Protein AF-A0A379XLE7-F1 (afdb_monomer_lite)

Radius of gyration: 17.38 Å; chains: 1; bounding box: 44×40×38 Å

Organism: NCBI:txid59207

InterPro domains:
  IPR002830 UbiD decarboxylyase family [PTHR30108] (1-178)
  IPR048304 3-octaprenyl-4-hydroxybenzoate carboxy-lyase-like, Rift-related domain [PF01977] (49-178)

Structure (mmCIF, N/CA/C/O backbone):
data_AF-A0A379XLE7-F1
#
_entry.id   AF-A0A379XLE7-F1
#
loop_
_atom_site.group_PDB
_atom_site.id
_atom_site.type_symbol
_atom_site.label_atom_id
_atom_site.label_alt_id
_atom_site.label_comp_id
_atom_site.label_asym_id
_atom_site.label_entity_id
_atom_site.label_seq_id
_atom_site.pdbx_PDB_ins_code
_atom_site.Cartn_x
_atom_site.Cartn_y
_atom_site.Cartn_z
_atom_site.occupancy
_atom_site.B_iso_or_equiv
_atom_site.auth_seq_id
_atom_site.auth_comp_id
_atom_site.auth_asym_id
_atom_site.auth_atom_id
_atom_site.pdbx_PDB_model_num
ATOM 1 N N . MET A 1 1 ? 1.002 -15.594 -2.290 1.00 49.28 1 MET A N 1
ATOM 2 C CA . MET A 1 1 ? 2.096 -15.958 -3.220 1.00 49.28 1 MET A CA 1
ATOM 3 C C . MET A 1 1 ? 3.203 -14.924 -3.062 1.00 49.28 1 MET A C 1
ATOM 5 O O . MET A 1 1 ? 2.877 -13.747 -3.019 1.00 49.28 1 MET A O 1
ATOM 9 N N . ASN A 1 2 ? 4.470 -15.319 -2.891 1.00 69.38 2 ASN A N 1
ATOM 10 C CA . ASN A 1 2 ? 5.572 -14.358 -2.747 1.00 69.38 2 ASN A CA 1
ATOM 11 C C . ASN A 1 2 ? 5.998 -13.838 -4.132 1.00 69.38 2 ASN A C 1
ATOM 13 O O . ASN A 1 2 ? 6.889 -14.396 -4.772 1.00 69.38 2 ASN A O 1
ATOM 17 N N . THR A 1 3 ? 5.315 -12.800 -4.609 1.00 67.56 3 THR A N 1
ATOM 18 C CA . THR A 1 3 ? 5.448 -12.254 -5.971 1.00 67.56 3 THR A CA 1
ATOM 19 C C . THR A 1 3 ? 6.771 -11.533 -6.236 1.00 67.56 3 THR A C 1
ATOM 21 O O . THR A 1 3 ? 7.061 -11.220 -7.381 1.00 67.56 3 THR A O 1
ATOM 24 N N . ILE A 1 4 ? 7.603 -11.334 -5.210 1.00 76.94 4 ILE A N 1
ATOM 25 C CA . ILE A 1 4 ? 8.964 -10.776 -5.311 1.00 76.94 4 ILE A CA 1
ATOM 26 C C . ILE A 1 4 ? 10.005 -11.661 -4.601 1.00 76.94 4 ILE A C 1
ATOM 28 O O . ILE A 1 4 ? 11.115 -11.235 -4.307 1.00 76.94 4 ILE A O 1
ATOM 32 N N . GLY A 1 5 ? 9.647 -12.912 -4.295 1.00 84.00 5 GLY A N 1
ATOM 33 C CA . GLY A 1 5 ? 10.471 -13.824 -3.493 1.00 84.00 5 GLY A CA 1
ATOM 34 C C . GLY A 1 5 ? 11.613 -14.516 -4.228 1.00 84.00 5 GLY A C 1
ATOM 35 O O . GLY A 1 5 ? 12.343 -15.287 -3.612 1.00 84.00 5 GLY A O 1
ATOM 36 N N . SER A 1 6 ? 11.732 -14.306 -5.536 1.00 93.00 6 SER A N 1
ATOM 37 C CA . SER A 1 6 ? 12.753 -14.917 -6.381 1.00 93.00 6 SER A CA 1
ATOM 38 C C . SER A 1 6 ? 13.096 -14.000 -7.550 1.00 93.00 6 SER A C 1
ATOM 40 O O . SER A 1 6 ? 12.284 -13.168 -7.962 1.00 93.00 6 SER A O 1
ATOM 42 N N . TRP A 1 7 ? 14.278 -14.197 -8.132 1.00 94.44 7 TRP A N 1
ATOM 43 C CA . TRP A 1 7 ? 14.696 -13.464 -9.327 1.00 94.44 7 TRP A CA 1
ATOM 44 C C . TRP A 1 7 ? 13.807 -13.748 -10.542 1.00 94.44 7 TRP A C 1
ATOM 46 O O . TRP A 1 7 ? 13.639 -12.868 -11.381 1.00 94.44 7 TRP A O 1
ATOM 56 N N . GLN A 1 8 ? 13.202 -14.937 -10.632 1.00 95.06 8 GLN A N 1
ATOM 57 C CA . GLN A 1 8 ? 12.232 -15.234 -11.689 1.00 95.06 8 GLN A CA 1
ATOM 58 C C . GLN A 1 8 ? 10.941 -14.427 -11.513 1.00 95.06 8 GLN A C 1
ATOM 60 O O . GLN A 1 8 ? 10.432 -13.864 -12.477 1.00 95.06 8 GLN A O 1
ATOM 65 N N . ASN A 1 9 ? 10.422 -14.331 -10.284 1.00 93.06 9 ASN A N 1
ATOM 66 C CA . ASN A 1 9 ? 9.205 -13.567 -10.012 1.00 93.06 9 ASN A CA 1
ATOM 67 C C . ASN A 1 9 ? 9.439 -12.061 -10.181 1.00 93.06 9 ASN A C 1
ATOM 69 O O . ASN A 1 9 ? 8.583 -11.370 -10.727 1.00 93.06 9 ASN A O 1
ATOM 73 N N . HIS A 1 10 ? 10.617 -11.568 -9.787 1.00 93.19 10 HIS A N 1
ATOM 74 C CA . HIS A 1 10 ? 11.025 -10.194 -10.061 1.00 93.19 10 HIS A CA 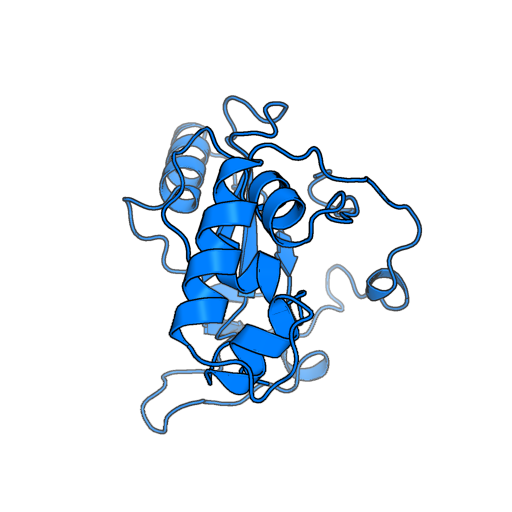1
ATOM 75 C C . HIS A 1 10 ? 11.061 -9.909 -11.575 1.00 93.19 10 HIS A C 1
ATOM 77 O O . HIS A 1 10 ? 10.444 -8.944 -12.022 1.00 93.19 10 HIS A O 1
ATOM 83 N N . ALA A 1 11 ? 11.671 -10.782 -12.388 1.00 94.81 11 ALA A N 1
ATOM 84 C CA . ALA A 1 11 ? 11.639 -10.647 -13.848 1.00 94.81 11 ALA A CA 1
ATOM 85 C C . ALA A 1 11 ? 10.203 -10.583 -14.399 1.00 94.81 11 ALA A C 1
ATOM 87 O O . ALA A 1 11 ? 9.872 -9.652 -15.131 1.00 94.81 11 ALA A O 1
ATOM 88 N N . ILE A 1 12 ? 9.334 -11.515 -13.988 1.00 93.25 12 ILE A N 1
ATOM 89 C CA . ILE A 1 12 ? 7.925 -11.548 -14.411 1.00 93.25 12 ILE A CA 1
ATOM 90 C C . ILE A 1 12 ? 7.194 -10.263 -14.002 1.00 93.25 12 ILE A C 1
ATOM 92 O O . ILE A 1 12 ? 6.410 -9.744 -14.791 1.00 93.25 12 ILE A O 1
ATOM 96 N N . SER A 1 13 ? 7.461 -9.719 -12.808 1.00 91.19 13 SER A N 1
ATOM 97 C CA . SER A 1 13 ? 6.838 -8.467 -12.351 1.00 91.19 13 SER A CA 1
ATOM 98 C C . SER A 1 13 ? 7.160 -7.275 -13.255 1.00 91.19 13 SER A C 1
ATOM 100 O O . SER A 1 13 ? 6.310 -6.414 -13.458 1.00 91.19 13 SER A O 1
ATOM 102 N N . LEU A 1 14 ? 8.348 -7.269 -13.865 1.00 92.81 14 LEU A N 1
ATOM 103 C CA . LEU A 1 14 ? 8.769 -6.275 -14.853 1.00 92.81 14 LEU A CA 1
ATOM 104 C C . LEU A 1 14 ? 8.308 -6.620 -16.283 1.00 92.81 14 LEU A C 1
ATOM 106 O O . LEU A 1 14 ? 8.643 -5.901 -17.224 1.00 92.81 14 LEU A O 1
ATOM 110 N N . GLY A 1 15 ? 7.557 -7.706 -16.485 1.00 92.50 15 GLY A N 1
ATOM 111 C CA . GLY A 1 15 ? 7.166 -8.189 -17.813 1.00 92.50 15 GLY A CA 1
ATOM 112 C C . GLY A 1 15 ? 8.322 -8.805 -18.610 1.00 92.50 15 GLY A C 1
ATOM 113 O O . GLY A 1 15 ? 8.243 -8.905 -19.833 1.00 92.50 15 GLY A O 1
ATOM 114 N N . LEU A 1 16 ? 9.406 -9.201 -17.939 1.00 94.94 16 LEU A N 1
ATOM 115 C CA . LEU A 1 16 ? 10.575 -9.837 -18.545 1.00 94.94 16 LEU A CA 1
ATOM 116 C C . LEU A 1 16 ? 10.447 -11.373 -18.509 1.00 94.94 16 LEU A C 1
ATOM 118 O O . LEU A 1 16 ? 9.768 -11.918 -17.632 1.00 94.94 16 LEU A O 1
ATOM 122 N N . PRO A 1 17 ? 11.138 -12.105 -19.405 1.00 96.94 17 PRO A N 1
ATOM 123 C CA . PRO A 1 17 ? 11.241 -13.562 -19.320 1.00 96.94 17 PRO A CA 1
ATOM 124 C C . PRO A 1 17 ? 11.778 -14.027 -17.952 1.00 96.94 17 PRO A C 1
ATOM 126 O O . PRO A 1 17 ? 12.714 -13.408 -17.433 1.00 96.94 17 PRO A O 1
ATOM 129 N N . PRO A 1 18 ? 11.254 -15.118 -17.361 1.00 96.12 18 PRO A N 1
ATOM 130 C CA . PRO A 1 18 ? 11.629 -15.561 -16.013 1.00 96.12 18 PRO A CA 1
ATOM 131 C C . PRO A 1 18 ? 13.103 -15.972 -15.870 1.00 96.12 18 PRO A C 1
ATOM 133 O O . PRO A 1 18 ? 13.630 -15.985 -14.763 1.00 96.12 18 PRO A O 1
ATOM 136 N N . ASP A 1 19 ? 13.777 -16.304 -16.967 1.00 97.19 19 ASP A N 1
ATOM 137 C CA . ASP A 1 19 ? 15.198 -16.659 -17.035 1.00 97.19 19 ASP A CA 1
ATOM 138 C C . ASP A 1 19 ? 16.117 -15.455 -17.321 1.00 97.19 19 ASP A C 1
ATOM 140 O O . ASP A 1 19 ? 17.330 -15.613 -17.485 1.00 97.19 19 ASP A O 1
ATOM 144 N N . THR A 1 20 ? 15.568 -14.235 -17.351 1.00 97.88 20 THR A N 1
ATOM 145 C CA . THR A 1 20 ? 16.349 -13.008 -17.545 1.00 97.88 20 THR A CA 1
ATOM 146 C C . THR A 1 20 ? 17.438 -12.892 -16.481 1.00 97.88 20 THR A C 1
ATOM 148 O O . THR A 1 20 ? 17.173 -12.963 -15.282 1.00 97.88 20 THR A O 1
ATOM 151 N N . LEU A 1 21 ? 18.681 -12.653 -16.908 1.00 98.00 21 LEU A N 1
ATOM 152 C CA . LEU A 1 21 ? 19.815 -12.465 -16.001 1.00 98.00 21 LEU A CA 1
ATOM 153 C C . LEU A 1 21 ? 19.566 -11.309 -15.027 1.00 98.00 21 LEU A C 1
ATOM 155 O O . LEU A 1 21 ? 19.190 -10.221 -15.456 1.00 98.00 21 LEU A O 1
ATOM 159 N N . VAL A 1 22 ? 19.889 -11.508 -13.745 1.00 97.50 22 VAL A N 1
ATOM 160 C CA . VAL A 1 22 ? 19.688 -10.512 -12.672 1.00 97.50 22 VAL A CA 1
ATOM 161 C C . VAL A 1 22 ? 20.238 -9.134 -13.044 1.00 97.50 22 VAL A C 1
ATOM 163 O O . VAL A 1 22 ? 19.548 -8.138 -12.869 1.00 97.50 22 VAL A O 1
ATOM 166 N N . LYS A 1 23 ? 21.436 -9.068 -13.643 1.00 98.12 23 LYS A N 1
ATOM 167 C CA . LYS A 1 23 ? 22.020 -7.799 -14.103 1.00 98.12 23 LYS A CA 1
ATOM 168 C C . LYS A 1 23 ? 21.093 -7.046 -15.066 1.00 98.12 23 LYS A C 1
ATOM 170 O O . LYS A 1 23 ? 20.858 -5.865 -14.867 1.00 98.12 23 LYS A O 1
ATOM 175 N N . LYS A 1 24 ? 20.515 -7.740 -16.052 1.00 98.25 24 LYS A N 1
ATOM 176 C CA . LYS A 1 24 ? 19.577 -7.133 -17.008 1.00 98.25 24 LYS A CA 1
ATOM 177 C C . LYS A 1 24 ? 18.282 -6.681 -16.336 1.00 98.25 24 LYS A C 1
ATOM 179 O O . LYS A 1 24 ? 17.719 -5.678 -16.746 1.00 98.25 24 LYS A O 1
ATOM 184 N N . GLN A 1 25 ? 17.817 -7.407 -15.316 1.00 97.12 25 GLN A N 1
ATOM 185 C CA . GLN A 1 25 ? 16.644 -6.992 -14.540 1.00 97.12 25 GLN A CA 1
ATOM 186 C C . GLN A 1 25 ? 16.914 -5.684 -13.783 1.00 97.12 25 GLN A C 1
ATOM 188 O O . GLN A 1 25 ? 16.054 -4.814 -13.756 1.00 97.12 25 GLN A O 1
ATOM 193 N N . ILE A 1 26 ? 18.108 -5.538 -13.196 1.00 96.69 26 ILE A N 1
ATOM 194 C CA . ILE A 1 26 ? 18.528 -4.309 -12.506 1.00 96.69 26 ILE A CA 1
ATOM 195 C C . ILE A 1 26 ? 18.703 -3.157 -13.501 1.00 96.69 26 ILE A C 1
ATOM 197 O O . ILE A 1 26 ? 18.196 -2.070 -13.246 1.00 96.69 26 ILE A O 1
ATOM 201 N N . ASP A 1 27 ? 19.373 -3.391 -14.633 1.00 98.06 27 ASP A N 1
ATOM 202 C CA . ASP A 1 27 ? 19.554 -2.374 -15.678 1.00 98.06 27 ASP A CA 1
ATOM 203 C C . ASP A 1 27 ? 18.189 -1.850 -16.170 1.00 98.06 27 ASP A C 1
ATOM 205 O O . ASP A 1 27 ? 17.992 -0.644 -16.313 1.00 98.06 27 ASP A O 1
ATOM 209 N N . GLU A 1 28 ? 17.220 -2.750 -16.363 1.00 97.62 28 GLU A N 1
ATOM 210 C CA . GLU A 1 28 ? 15.857 -2.386 -16.753 1.00 97.62 28 GLU A CA 1
ATOM 211 C C . GLU A 1 28 ? 15.108 -1.640 -15.644 1.00 97.62 28 GLU A C 1
ATOM 213 O O . GLU A 1 28 ? 14.435 -0.647 -15.916 1.00 97.62 28 GLU A O 1
ATOM 218 N N . PHE A 1 29 ? 15.245 -2.075 -14.390 1.00 96.50 29 PHE A N 1
ATOM 219 C CA . PHE A 1 29 ? 14.660 -1.382 -13.246 1.00 96.50 29 PHE A CA 1
ATOM 220 C C . PHE A 1 29 ? 15.162 0.066 -13.157 1.00 96.50 29 PHE A C 1
ATOM 222 O O . PHE A 1 29 ? 14.351 0.980 -13.040 1.00 96.50 29 PHE A O 1
ATOM 229 N N . ILE A 1 30 ? 16.478 0.285 -13.280 1.00 97.38 30 ILE A N 1
ATOM 230 C CA . ILE A 1 30 ? 17.092 1.622 -13.274 1.00 97.38 30 ILE A CA 1
ATOM 231 C C . ILE A 1 30 ? 16.563 2.457 -14.444 1.00 97.38 30 ILE A C 1
ATOM 233 O O . ILE A 1 30 ? 16.119 3.582 -14.242 1.00 97.38 30 ILE A O 1
ATOM 237 N N . ARG A 1 31 ? 16.534 1.893 -15.659 1.00 97.88 31 ARG A N 1
ATOM 238 C CA . ARG A 1 31 ? 16.017 2.601 -16.838 1.00 97.88 31 ARG A CA 1
ATOM 239 C C . ARG A 1 31 ? 14.570 3.061 -16.646 1.00 97.88 31 ARG A C 1
ATOM 241 O O . ARG A 1 31 ? 14.220 4.160 -17.062 1.00 97.88 31 ARG A O 1
ATOM 248 N N . ARG A 1 32 ? 13.713 2.218 -16.061 1.00 97.62 32 ARG A N 1
ATOM 249 C CA . ARG A 1 32 ? 12.303 2.562 -15.820 1.00 97.62 32 ARG A CA 1
ATOM 250 C C . ARG A 1 32 ? 12.124 3.531 -14.658 1.00 97.62 32 ARG A C 1
ATOM 252 O O . ARG A 1 32 ? 11.221 4.360 -14.713 1.00 97.62 32 ARG A O 1
ATOM 259 N N . TRP A 1 33 ? 12.980 3.449 -13.643 1.00 97.31 33 TRP A N 1
ATOM 260 C CA . TRP A 1 33 ? 13.010 4.383 -12.518 1.00 97.31 33 TRP A CA 1
ATOM 261 C C . TRP A 1 33 ? 13.206 5.832 -12.983 1.00 97.31 33 TRP A C 1
ATOM 263 O O . TRP A 1 33 ? 12.526 6.734 -12.497 1.00 97.31 33 TRP A O 1
ATOM 273 N N . ASP A 1 34 ? 14.066 6.049 -13.983 1.00 97.25 34 ASP A N 1
ATOM 274 C CA . ASP A 1 34 ? 14.340 7.375 -14.556 1.00 97.25 34 ASP A CA 1
ATOM 275 C C . ASP A 1 34 ? 13.128 8.013 -15.268 1.00 97.25 34 ASP A C 1
ATOM 277 O O . ASP A 1 34 ? 13.150 9.208 -15.563 1.00 97.25 34 ASP A O 1
ATOM 281 N N . ASN A 1 35 ? 12.050 7.257 -15.513 1.00 96.94 35 ASN A N 1
ATOM 282 C CA . ASN A 1 35 ? 10.809 7.778 -16.098 1.00 96.94 35 ASN A CA 1
ATOM 283 C C . ASN A 1 35 ? 9.835 8.359 -15.058 1.00 96.94 35 ASN A C 1
ATOM 285 O O . ASN A 1 35 ? 8.748 8.804 -15.426 1.00 96.94 35 ASN A O 1
ATOM 289 N N . PHE A 1 36 ? 10.169 8.325 -13.766 1.00 96.88 36 PHE A N 1
ATOM 290 C CA . PHE A 1 36 ? 9.337 8.928 -12.729 1.00 96.88 36 PHE A CA 1
ATOM 291 C C . PHE A 1 36 ? 9.212 10.458 -12.915 1.00 96.88 36 PHE A C 1
ATOM 293 O O . PHE A 1 36 ? 10.229 11.121 -13.135 1.00 96.88 36 PHE A O 1
ATOM 300 N N . PRO A 1 37 ? 8.014 11.056 -12.734 1.00 97.19 37 PRO A N 1
ATOM 301 C CA . PRO A 1 37 ? 6.737 10.424 -12.380 1.00 97.19 37 PRO A CA 1
ATOM 302 C C . PRO A 1 37 ? 5.872 10.058 -13.599 1.00 97.19 37 PRO A C 1
ATOM 304 O O . PRO A 1 37 ? 5.831 10.781 -14.594 1.00 97.19 37 PRO A O 1
ATOM 307 N N . VAL A 1 38 ? 5.087 8.980 -13.483 1.00 98.06 38 VAL A N 1
ATOM 308 C CA . VAL A 1 38 ? 4.023 8.637 -14.443 1.00 98.06 38 VAL A CA 1
ATOM 309 C C . VAL A 1 38 ? 2.674 8.691 -13.737 1.00 98.06 38 VAL A C 1
ATOM 311 O O . VAL A 1 38 ? 2.399 7.867 -12.871 1.00 98.06 38 VAL A O 1
ATOM 314 N N . ALA A 1 39 ? 1.814 9.635 -14.126 1.00 97.38 39 ALA A N 1
ATOM 315 C CA . ALA A 1 39 ? 0.505 9.808 -13.499 1.00 97.38 39 ALA A CA 1
ATOM 316 C C . ALA A 1 39 ? -0.340 8.514 -13.561 1.00 97.38 39 ALA A C 1
ATOM 318 O O . ALA A 1 39 ? -0.405 7.875 -14.620 1.00 97.38 39 ALA A O 1
ATOM 319 N N . PRO A 1 40 ? -1.008 8.117 -12.461 1.00 97.00 40 PRO A N 1
ATOM 320 C CA . PRO A 1 40 ? -1.868 6.943 -12.451 1.00 97.00 40 PRO A CA 1
ATOM 321 C C . PRO A 1 40 ? -3.185 7.198 -13.191 1.00 97.00 40 PRO A C 1
ATOM 323 O O . PRO A 1 40 ? -3.626 8.331 -13.382 1.00 97.00 40 PRO A O 1
ATOM 326 N N . GLU A 1 41 ? -3.858 6.115 -13.562 1.00 97.00 41 GLU A N 1
ATOM 327 C CA . GLU A 1 41 ? -5.167 6.147 -14.208 1.00 97.00 41 GLU A CA 1
ATOM 328 C C . GLU A 1 41 ? -6.252 5.763 -13.197 1.00 97.00 41 GLU A C 1
ATOM 330 O O . GLU A 1 41 ? -6.222 4.670 -12.629 1.00 97.00 41 GLU A O 1
ATOM 335 N N . ARG A 1 42 ? -7.250 6.630 -12.986 1.00 96.00 42 ARG A N 1
ATOM 336 C CA . ARG A 1 42 ? -8.429 6.278 -12.180 1.00 96.00 42 ARG A CA 1
ATOM 337 C C . ARG A 1 42 ? -9.415 5.464 -13.013 1.00 96.00 42 ARG A C 1
ATOM 339 O O . ARG A 1 42 ? -9.889 5.933 -14.044 1.00 96.00 42 ARG A O 1
ATOM 346 N N . ARG A 1 43 ? -9.771 4.273 -12.532 1.00 95.56 43 ARG A N 1
ATOM 347 C CA . ARG A 1 43 ? -10.742 3.371 -13.162 1.00 95.56 43 ARG A CA 1
ATOM 348 C C . ARG A 1 43 ? -11.969 3.173 -12.280 1.00 95.56 43 ARG A C 1
ATOM 350 O O . ARG A 1 43 ? -11.865 3.018 -11.064 1.00 95.56 43 ARG A O 1
ATOM 357 N N . ALA A 1 44 ? -13.135 3.158 -12.918 1.00 94.56 44 ALA A N 1
ATOM 358 C CA . ALA A 1 44 ? -14.392 2.756 -12.297 1.00 94.56 44 ALA A CA 1
ATOM 359 C C . ALA A 1 44 ? -14.565 1.228 -12.351 1.00 94.56 44 ALA A C 1
ATOM 361 O O . ALA A 1 44 ? -13.881 0.549 -13.115 1.00 94.56 44 ALA A O 1
ATOM 362 N N . ASN A 1 45 ? -15.521 0.707 -11.577 1.00 92.44 45 ASN A N 1
ATOM 363 C CA . ASN A 1 45 ? -15.903 -0.712 -11.551 1.00 92.44 45 ASN A CA 1
ATOM 364 C C . ASN A 1 45 ? -14.721 -1.669 -11.284 1.00 92.44 45 ASN A C 1
ATOM 366 O O . ASN A 1 45 ? -14.463 -2.572 -12.084 1.00 92.44 45 ASN A O 1
ATOM 370 N N . PRO A 1 46 ? -13.961 -1.472 -10.192 1.00 94.38 46 PRO A N 1
ATOM 371 C CA . PRO A 1 46 ? -12.854 -2.360 -9.875 1.00 94.38 46 PRO A CA 1
ATOM 372 C C . PRO A 1 46 ? -13.362 -3.761 -9.513 1.00 94.38 46 PRO A C 1
ATOM 374 O O . PRO A 1 46 ? -14.366 -3.900 -8.821 1.00 94.38 46 PRO A O 1
ATOM 377 N N . GLY A 1 47 ? -12.629 -4.805 -9.913 1.00 93.06 47 GLY A N 1
ATOM 378 C CA . GLY A 1 47 ? -13.036 -6.194 -9.652 1.00 93.06 47 GLY A CA 1
ATOM 379 C C . GLY A 1 47 ? -13.197 -6.530 -8.164 1.00 93.06 47 GLY A C 1
ATOM 380 O O . GLY A 1 47 ? -14.045 -7.338 -7.806 1.00 93.06 47 GLY A O 1
ATOM 381 N N . TRP A 1 48 ? -12.455 -5.861 -7.272 1.00 92.25 48 TRP A N 1
ATOM 382 C CA . TRP A 1 48 ? -12.609 -6.050 -5.825 1.00 92.25 48 TRP A CA 1
ATOM 383 C C . TRP A 1 48 ? -13.969 -5.581 -5.284 1.00 92.25 48 TRP A C 1
ATOM 385 O O . TRP A 1 48 ? -14.337 -5.981 -4.185 1.00 92.25 48 TRP A O 1
ATOM 395 N N . ALA A 1 49 ? -14.722 -4.764 -6.031 1.00 93.69 49 ALA A N 1
ATOM 396 C CA . ALA A 1 49 ? -16.043 -4.282 -5.625 1.00 93.69 49 ALA A CA 1
ATOM 397 C C . ALA A 1 49 ? -17.182 -5.273 -5.929 1.00 93.69 49 ALA A C 1
ATOM 399 O O . ALA A 1 49 ? -18.329 -4.983 -5.605 1.00 93.69 49 ALA A O 1
ATOM 400 N N . GLU A 1 50 ? -16.895 -6.430 -6.537 1.00 95.62 50 GLU A N 1
ATOM 401 C CA . GLU A 1 50 ? -17.901 -7.464 -6.824 1.00 95.62 50 GLU A CA 1
ATOM 402 C C . GLU A 1 50 ? -18.567 -8.007 -5.550 1.00 95.62 50 GLU A C 1
ATOM 404 O O . GLU A 1 50 ? -19.744 -8.358 -5.561 1.00 95.62 50 GLU A O 1
ATOM 409 N N . ASN A 1 51 ? -17.822 -8.050 -4.442 1.00 94.94 51 ASN A N 1
ATOM 410 C CA . ASN A 1 51 ? -18.305 -8.532 -3.156 1.00 94.94 51 ASN A CA 1
ATOM 411 C C . ASN A 1 51 ? -18.022 -7.489 -2.075 1.00 94.94 51 ASN A C 1
ATOM 413 O O . ASN A 1 51 ? -16.898 -7.007 -1.945 1.00 94.94 51 ASN A O 1
ATOM 417 N N . SER A 1 52 ? -19.029 -7.177 -1.263 1.00 94.88 52 SER A N 1
ATOM 418 C CA . SER A 1 52 ? -18.910 -6.230 -0.157 1.00 94.88 52 SER A CA 1
ATOM 419 C C . SER A 1 52 ? -19.585 -6.764 1.097 1.00 94.88 52 SER A C 1
ATOM 421 O O . SER A 1 52 ? -20.640 -7.393 1.030 1.00 94.88 52 SER A O 1
ATOM 423 N N . VAL A 1 53 ? -18.996 -6.457 2.246 1.00 95.75 53 VAL A N 1
ATOM 424 C CA . VAL A 1 53 ? -19.601 -6.656 3.561 1.00 95.75 53 VAL A CA 1
ATOM 425 C C . VAL A 1 53 ? -19.257 -5.449 4.421 1.00 95.75 53 VAL A C 1
ATOM 427 O O . VAL A 1 53 ? -18.115 -4.987 4.419 1.00 95.75 53 VAL A O 1
ATOM 430 N N . ASP A 1 54 ? -20.248 -4.914 5.121 1.00 95.50 54 ASP A N 1
ATOM 431 C CA . ASP A 1 54 ? -20.141 -3.642 5.825 1.00 95.50 54 ASP A CA 1
ATOM 432 C C . ASP A 1 54 ? -20.667 -3.716 7.265 1.00 95.50 54 ASP A C 1
ATOM 434 O O . ASP A 1 54 ? -21.322 -4.676 7.687 1.00 95.50 54 ASP A O 1
ATOM 438 N N . GLY A 1 55 ? -20.297 -2.698 8.045 1.00 94.12 55 GLY A N 1
ATOM 439 C CA . GLY A 1 55 ? -20.774 -2.496 9.407 1.00 94.12 55 GLY A CA 1
ATOM 440 C C . GLY A 1 55 ? -20.589 -3.717 10.307 1.00 94.12 55 GLY A C 1
ATOM 441 O O . GLY A 1 55 ? -19.485 -4.247 10.474 1.00 94.12 55 GLY A O 1
ATOM 442 N N . ASP A 1 56 ? -21.688 -4.155 10.921 1.00 96.69 56 ASP A N 1
ATOM 443 C CA . ASP A 1 56 ? -21.656 -5.236 11.899 1.00 96.69 56 ASP A CA 1
ATOM 444 C C . ASP A 1 56 ? -21.500 -6.635 11.295 1.00 96.69 56 ASP A C 1
ATOM 446 O O . ASP A 1 56 ? -21.087 -7.551 12.010 1.00 96.69 56 ASP A O 1
ATOM 450 N N . ALA A 1 57 ? -21.755 -6.790 9.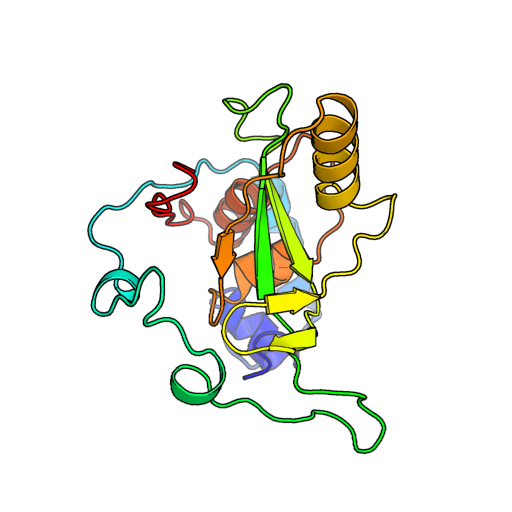992 1.00 96.81 57 ALA A N 1
ATOM 451 C CA . ALA A 1 57 ? -21.613 -8.061 9.288 1.00 96.81 57 ALA A CA 1
ATOM 452 C C . ALA A 1 57 ? -20.145 -8.439 9.027 1.00 96.81 57 ALA A C 1
ATOM 454 O O . ALA A 1 57 ? -19.850 -9.593 8.720 1.00 96.81 57 ALA A O 1
ATOM 455 N N . ILE A 1 58 ? -19.210 -7.493 9.169 1.00 97.44 58 ILE A N 1
ATOM 456 C CA . ILE A 1 58 ? -17.784 -7.756 8.971 1.00 97.44 58 ILE A CA 1
ATOM 457 C C . ILE A 1 58 ? -17.294 -8.755 10.028 1.00 97.44 58 ILE A C 1
ATOM 459 O O . ILE A 1 58 ? -17.315 -8.491 11.235 1.00 97.44 58 ILE A O 1
ATOM 463 N N . ASN A 1 59 ? -16.775 -9.888 9.558 1.00 98.00 59 ASN A N 1
ATOM 464 C CA . ASN A 1 59 ? -16.038 -10.840 10.373 1.00 98.00 59 ASN A CA 1
ATOM 465 C C . ASN A 1 59 ? -14.799 -11.343 9.622 1.00 98.00 59 ASN A C 1
ATOM 467 O O . ASN A 1 59 ? -14.891 -12.202 8.748 1.00 98.00 59 ASN A O 1
ATOM 471 N N . LEU A 1 60 ? -13.622 -10.831 9.992 1.00 97.31 60 LEU A N 1
ATOM 472 C CA . LEU A 1 60 ? -12.343 -11.178 9.361 1.00 97.31 60 LEU A CA 1
ATOM 473 C C . LEU A 1 60 ? -12.055 -12.688 9.359 1.00 97.31 60 LEU A C 1
ATOM 475 O O . LEU A 1 60 ? -11.397 -13.166 8.441 1.00 97.31 60 LEU A O 1
ATOM 479 N N . PHE A 1 61 ? -12.558 -13.433 10.348 1.00 96.69 61 PHE A N 1
ATOM 480 C CA . PHE A 1 61 ? -12.371 -14.885 10.445 1.00 96.69 61 PHE A CA 1
ATOM 481 C C . PHE A 1 61 ? -13.203 -15.681 9.431 1.00 96.69 61 PHE A C 1
ATOM 483 O O . PHE A 1 61 ? -12.836 -16.810 9.120 1.00 96.69 61 PHE A O 1
ATOM 490 N N . ASP A 1 62 ? -14.290 -15.098 8.920 1.00 96.50 62 ASP A N 1
ATOM 491 C CA . ASP A 1 62 ? -15.149 -15.733 7.914 1.00 96.50 62 ASP A CA 1
ATOM 492 C C . ASP A 1 62 ? -14.728 -15.320 6.494 1.00 96.50 62 ASP A C 1
ATOM 494 O O . ASP A 1 62 ? -14.872 -16.088 5.547 1.00 96.50 62 ASP A O 1
ATOM 498 N N . ILE A 1 63 ? -14.207 -14.096 6.348 1.00 95.44 63 ILE A N 1
ATOM 499 C CA . ILE A 1 63 ? -13.874 -13.487 5.053 1.00 95.44 63 ILE A CA 1
ATOM 500 C C . ILE A 1 63 ? -12.482 -13.909 4.569 1.00 95.44 63 ILE A C 1
ATOM 502 O O . ILE A 1 63 ? -12.279 -14.110 3.372 1.00 95.44 63 ILE A O 1
ATOM 506 N N . LEU A 1 64 ? -11.501 -13.997 5.474 1.00 94.50 64 LEU A N 1
ATOM 507 C CA . LEU A 1 64 ? -10.103 -14.216 5.112 1.00 94.50 64 LEU A CA 1
ATOM 508 C C . LEU A 1 64 ? -9.626 -15.611 5.531 1.00 94.50 64 LEU A C 1
ATOM 510 O O . LEU A 1 64 ? -9.927 -16.061 6.637 1.00 94.50 64 LEU A O 1
ATOM 514 N N . PRO A 1 65 ? -8.794 -16.275 4.707 1.00 93.19 65 PRO A N 1
ATOM 515 C CA . PRO A 1 65 ? -8.129 -17.512 5.094 1.00 93.19 65 PRO A CA 1
ATOM 516 C C . PRO A 1 65 ? -6.975 -17.192 6.055 1.00 93.19 65 PRO A C 1
ATOM 518 O O . PRO A 1 65 ? -5.811 -17.167 5.664 1.00 93.19 65 PRO A O 1
ATOM 521 N N . LEU A 1 66 ? -7.298 -16.877 7.308 1.00 93.44 66 LEU A N 1
ATOM 522 C CA . LEU A 1 66 ? -6.326 -16.475 8.320 1.00 93.44 66 LEU A CA 1
ATOM 523 C C . LEU A 1 66 ? -5.470 -17.664 8.777 1.00 93.44 66 LEU A C 1
ATOM 525 O O . LEU A 1 66 ? -5.984 -18.719 9.145 1.00 93.44 66 LEU A O 1
ATOM 529 N N . PHE A 1 67 ? -4.152 -17.473 8.815 1.00 88.88 67 PHE A N 1
ATOM 530 C CA . PHE A 1 67 ? -3.201 -18.453 9.339 1.00 88.88 67 PHE A CA 1
ATOM 531 C C . PHE A 1 67 ? -2.088 -17.763 10.132 1.00 88.88 67 PHE A C 1
ATOM 533 O O . PHE A 1 67 ? -1.840 -16.563 9.990 1.00 88.88 67 PHE A O 1
ATOM 540 N N . ARG A 1 68 ? -1.461 -18.523 11.033 1.00 91.69 68 ARG A N 1
ATOM 541 C CA . ARG A 1 68 ? -0.243 -18.096 11.727 1.00 91.69 68 ARG A CA 1
ATOM 542 C C . ARG A 1 68 ? 0.939 -18.474 10.850 1.00 91.69 68 ARG A C 1
ATOM 544 O O . ARG A 1 68 ? 0.978 -19.601 10.361 1.00 91.69 68 ARG A O 1
ATOM 551 N N . LEU A 1 69 ? 1.851 -17.536 10.615 1.00 88.19 69 LEU A N 1
ATOM 552 C CA . LEU A 1 69 ? 3.006 -17.787 9.755 1.00 88.19 69 LEU A CA 1
ATOM 553 C C . LEU A 1 69 ? 4.061 -18.599 10.503 1.00 88.19 69 LEU A C 1
ATOM 555 O O . LEU A 1 69 ? 4.687 -19.475 9.918 1.00 88.19 69 LEU A O 1
ATOM 559 N N . ASN A 1 70 ? 4.236 -18.307 11.790 1.00 92.31 70 ASN A N 1
ATOM 560 C CA . ASN A 1 70 ? 5.228 -18.938 12.647 1.00 92.31 70 ASN A CA 1
ATOM 561 C C . ASN A 1 70 ? 4.571 -19.499 13.911 1.00 92.31 70 ASN A C 1
ATOM 563 O O . ASN A 1 70 ? 3.600 -18.936 14.420 1.00 92.31 70 ASN A O 1
ATOM 567 N N . ASP A 1 71 ? 5.159 -20.555 14.477 1.00 93.56 71 ASP A N 1
ATOM 568 C CA . ASP A 1 71 ? 4.660 -21.197 15.704 1.00 93.56 71 ASP A CA 1
ATOM 569 C C . ASP A 1 71 ? 4.593 -20.231 16.898 1.00 93.56 71 ASP A C 1
ATOM 571 O O . ASP A 1 71 ? 3.694 -20.328 17.734 1.00 93.56 71 ASP A O 1
ATOM 575 N N . GLY A 1 72 ? 5.528 -19.277 16.953 1.00 95.06 72 GLY A N 1
ATOM 576 C CA . GLY A 1 72 ? 5.615 -18.251 17.993 1.00 95.06 72 GLY A CA 1
ATOM 577 C C . GLY A 1 72 ? 4.760 -17.002 17.754 1.00 95.06 72 GLY A C 1
ATOM 578 O O . GLY A 1 72 ? 4.818 -16.082 18.568 1.00 95.06 72 GLY A O 1
ATOM 579 N N . ASP A 1 73 ? 3.991 -16.927 16.662 1.00 95.06 73 ASP A N 1
ATOM 580 C CA . ASP A 1 73 ? 3.126 -15.773 16.408 1.00 95.06 73 ASP A CA 1
ATOM 581 C C . ASP A 1 73 ? 1.982 -15.717 17.441 1.00 95.06 73 ASP A C 1
ATOM 583 O O . ASP A 1 73 ? 1.243 -16.688 17.638 1.00 95.06 73 ASP A O 1
ATOM 587 N N . GLY A 1 74 ? 1.792 -14.545 18.059 1.00 93.19 74 GLY A N 1
ATOM 588 C CA . GLY A 1 74 ? 0.742 -14.305 19.061 1.00 93.19 74 GLY A CA 1
ATOM 589 C C . GLY A 1 74 ? -0.692 -14.304 18.512 1.00 93.19 74 GLY A C 1
ATOM 590 O O . GLY A 1 74 ? -1.644 -14.327 19.289 1.00 93.19 74 GLY A O 1
ATOM 591 N N . GLY A 1 75 ? -0.858 -14.310 17.187 1.00 93.81 75 GLY A N 1
ATOM 592 C CA . GLY A 1 75 ? -2.149 -14.264 16.510 1.00 93.81 75 GLY A CA 1
ATOM 593 C C . GLY A 1 75 ? -2.020 -14.462 15.001 1.00 93.81 75 GLY A C 1
ATOM 594 O O . GLY A 1 75 ? -0.935 -14.723 14.480 1.00 93.81 75 GLY A O 1
ATOM 595 N N . PHE A 1 76 ? -3.143 -14.351 14.294 1.00 96.06 76 PHE A N 1
ATOM 596 C CA . PHE A 1 76 ? -3.160 -14.357 12.830 1.00 96.06 76 PHE A CA 1
ATOM 597 C C . PHE A 1 76 ? -2.649 -13.025 12.283 1.00 96.06 76 PHE A C 1
ATOM 599 O O . PHE A 1 76 ? -2.892 -11.978 12.887 1.00 96.06 76 PHE A O 1
ATOM 606 N N . TYR A 1 77 ? -1.991 -13.053 11.124 1.00 94.88 77 TYR A N 1
ATOM 607 C CA . TYR A 1 77 ? -1.424 -11.852 10.515 1.00 94.88 77 TYR A CA 1
ATOM 608 C C . TYR A 1 77 ? -1.811 -11.686 9.050 1.00 94.88 77 TYR A C 1
ATOM 610 O O . TYR A 1 77 ? -1.825 -12.641 8.277 1.00 94.88 77 TYR A O 1
ATOM 618 N N . LEU A 1 78 ? -2.026 -10.431 8.665 1.00 94.00 78 LEU A N 1
ATOM 619 C CA . LEU A 1 78 ? -1.922 -9.982 7.283 1.00 94.00 78 LEU A CA 1
ATOM 620 C C . LEU A 1 78 ? -0.473 -9.535 7.071 1.00 94.00 78 LEU A C 1
ATOM 622 O O . LEU A 1 78 ? -0.047 -8.550 7.666 1.00 94.00 78 LEU A O 1
ATOM 626 N N . ASP A 1 79 ? 0.304 -10.295 6.299 1.00 88.38 79 ASP A N 1
ATOM 627 C CA . ASP A 1 79 ? 1.767 -10.126 6.247 1.00 88.38 79 ASP A CA 1
ATOM 628 C C . ASP A 1 79 ? 2.240 -9.080 5.223 1.00 88.38 79 ASP A C 1
ATOM 630 O O . ASP A 1 79 ? 3.190 -8.344 5.466 1.00 88.38 79 ASP A O 1
ATOM 634 N N . LYS A 1 80 ? 1.567 -9.005 4.070 1.00 88.38 80 LYS A N 1
ATOM 635 C CA . LYS A 1 80 ? 1.940 -8.139 2.938 1.00 88.38 80 LYS A CA 1
ATOM 636 C C . LYS A 1 80 ? 0.788 -7.222 2.535 1.00 88.38 80 LYS A C 1
ATOM 638 O O . LYS A 1 80 ? 0.396 -7.190 1.371 1.00 88.38 80 LYS A O 1
ATOM 643 N N . ALA A 1 81 ? 0.193 -6.548 3.514 1.00 93.81 81 ALA A N 1
ATOM 644 C CA . ALA A 1 81 ? -0.869 -5.591 3.250 1.00 93.81 81 ALA A CA 1
ATOM 645 C C . ALA A 1 81 ? -0.272 -4.258 2.799 1.00 93.81 81 ALA A C 1
ATOM 647 O O . ALA A 1 81 ? 0.607 -3.725 3.475 1.00 93.81 81 ALA A O 1
ATOM 648 N N . CYS A 1 82 ? -0.764 -3.713 1.686 1.00 96.12 82 CYS A N 1
ATOM 649 C CA . CYS A 1 82 ? -0.496 -2.322 1.344 1.00 96.12 82 CYS A CA 1
ATOM 650 C C . CYS A 1 82 ? -1.518 -1.461 2.090 1.00 96.12 82 CYS A C 1
ATOM 652 O O . CYS A 1 82 ? -2.725 -1.657 1.940 1.00 96.12 82 CYS A O 1
ATOM 654 N N . VAL A 1 83 ? -1.044 -0.535 2.917 1.00 97.38 83 VAL A N 1
ATOM 655 C CA . VAL A 1 83 ? -1.893 0.400 3.655 1.00 97.38 83 VAL A CA 1
ATOM 656 C C . VAL A 1 83 ? -1.740 1.775 3.034 1.00 97.38 83 VAL A C 1
ATOM 658 O O . VAL A 1 83 ? -0.647 2.346 2.999 1.00 97.38 83 VAL A O 1
ATOM 661 N N . VAL A 1 84 ? -2.859 2.280 2.531 1.00 97.56 84 VAL A N 1
ATOM 662 C CA . VAL A 1 84 ? -2.970 3.578 1.883 1.00 97.56 84 VAL A CA 1
ATOM 663 C C . VAL A 1 84 ? -3.457 4.595 2.906 1.00 97.56 84 VAL A C 1
ATOM 665 O O . VAL A 1 84 ? -4.467 4.364 3.571 1.00 97.56 84 VAL A O 1
ATOM 668 N N . SER A 1 85 ? -2.751 5.715 3.022 1.00 97.31 85 SER A N 1
ATOM 669 C CA . SER A 1 85 ? -3.142 6.861 3.850 1.00 97.31 85 SER A CA 1
ATOM 670 C C . SER A 1 85 ? -2.799 8.163 3.132 1.00 97.31 85 SER A C 1
ATOM 672 O O . SER A 1 85 ? -1.984 8.170 2.209 1.00 97.31 85 SER A O 1
ATOM 674 N N . ARG A 1 86 ? -3.405 9.271 3.552 1.00 96.81 86 ARG A N 1
ATOM 675 C CA . ARG A 1 86 ? -3.081 10.612 3.054 1.00 96.81 86 ARG A CA 1
ATOM 676 C C . ARG A 1 86 ? -2.651 11.515 4.193 1.00 96.81 86 ARG A C 1
ATOM 678 O O . ARG A 1 86 ? -3.102 11.323 5.321 1.00 96.81 86 ARG A O 1
ATOM 685 N N . ASP A 1 87 ? -1.830 12.511 3.873 1.00 97.00 87 ASP A N 1
ATOM 686 C CA . ASP A 1 87 ? -1.505 13.585 4.805 1.00 97.00 87 ASP A CA 1
ATOM 687 C C . ASP A 1 87 ? -2.798 14.314 5.211 1.00 97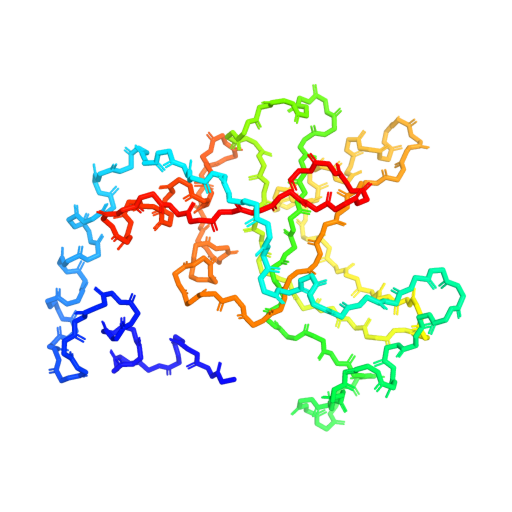.00 87 ASP A C 1
ATOM 689 O O . ASP A 1 87 ? -3.429 14.948 4.362 1.00 97.00 87 ASP A O 1
ATOM 693 N N . PRO A 1 88 ? -3.222 14.255 6.487 1.00 96.19 88 PRO A N 1
ATOM 694 C CA . PRO A 1 88 ? -4.464 14.892 6.912 1.00 96.19 88 PRO A CA 1
ATOM 695 C C . PRO A 1 88 ? -4.394 16.426 6.835 1.00 96.19 88 PRO A C 1
ATOM 697 O O . PRO A 1 88 ? -5.437 17.077 6.872 1.00 96.19 88 PRO A O 1
ATOM 700 N N . LEU A 1 89 ? -3.192 17.010 6.731 1.00 95.81 89 LEU A N 1
ATOM 701 C CA . LEU A 1 89 ? -2.984 18.450 6.548 1.00 95.81 89 LEU A CA 1
ATOM 702 C C . LEU A 1 89 ? -2.916 18.870 5.071 1.00 95.81 89 LEU A C 1
ATOM 704 O O . LEU A 1 89 ? -2.921 20.065 4.786 1.00 95.81 89 LEU A O 1
ATOM 708 N N . ASP A 1 90 ? -2.831 17.913 4.145 1.00 95.94 90 ASP A N 1
ATOM 709 C CA . ASP A 1 90 ? -2.740 18.158 2.701 1.00 95.94 90 ASP A CA 1
ATOM 710 C C . ASP A 1 90 ? -3.413 17.018 1.897 1.00 95.94 90 ASP A C 1
ATOM 712 O O . ASP A 1 90 ? -2.763 16.338 1.099 1.00 95.94 90 ASP A O 1
ATOM 716 N N . PRO A 1 91 ? -4.716 16.748 2.129 1.00 91.81 91 PRO A N 1
ATOM 717 C CA . PRO A 1 91 ? -5.389 15.532 1.653 1.00 91.81 91 PRO A CA 1
ATOM 718 C C . PRO A 1 91 ? -5.631 15.488 0.135 1.00 91.81 91 PRO A C 1
ATOM 720 O O . PRO A 1 91 ? -5.987 14.433 -0.400 1.00 91.81 91 PRO A O 1
ATOM 723 N N . ASP A 1 92 ? -5.452 16.608 -0.563 1.00 92.94 92 ASP A N 1
ATOM 724 C CA . ASP A 1 92 ? -5.592 16.702 -2.019 1.00 92.94 92 ASP A CA 1
ATOM 725 C C . ASP A 1 92 ? -4.249 16.535 -2.750 1.00 92.94 92 ASP A C 1
ATOM 727 O O . ASP A 1 92 ? -4.214 16.380 -3.974 1.00 92.94 92 ASP A O 1
ATOM 731 N N . ASN A 1 93 ? -3.132 16.514 -2.016 1.00 94.62 93 ASN A N 1
ATOM 732 C CA . ASN A 1 93 ? -1.809 16.314 -2.582 1.00 94.62 93 ASN A CA 1
ATOM 733 C C . ASN A 1 93 ? -1.520 14.827 -2.790 1.00 94.62 93 ASN A C 1
ATOM 735 O O . ASN A 1 93 ? -1.147 14.096 -1.870 1.00 94.62 93 ASN A O 1
ATOM 739 N N . PHE A 1 94 ? -1.660 14.386 -4.038 1.00 93.25 94 PHE A N 1
ATOM 740 C CA . PHE A 1 94 ? -1.428 12.996 -4.419 1.00 93.25 94 PHE A CA 1
ATOM 741 C C . PHE A 1 94 ? 0.003 12.512 -4.127 1.00 93.25 94 PHE A C 1
ATOM 743 O O . PHE A 1 94 ? 0.186 11.349 -3.773 1.00 93.25 94 PHE A O 1
ATOM 750 N N . GLY A 1 95 ? 1.001 13.398 -4.215 1.00 93.62 95 GLY A N 1
ATOM 751 C CA . GLY A 1 95 ? 2.404 13.073 -3.936 1.00 93.62 95 GLY A CA 1
ATOM 752 C C . GLY A 1 95 ? 2.680 12.740 -2.469 1.00 93.62 95 GLY A C 1
ATOM 753 O O . GLY A 1 95 ? 3.650 12.052 -2.190 1.00 93.62 95 GLY A O 1
ATOM 754 N N . LYS A 1 96 ? 1.810 13.174 -1.546 1.00 95.31 96 LYS A N 1
ATOM 755 C CA . LYS A 1 96 ? 1.875 12.859 -0.105 1.00 95.31 96 LYS A CA 1
ATOM 756 C C . LYS A 1 96 ? 0.938 11.724 0.310 1.00 95.31 96 LYS A C 1
ATOM 758 O O . LYS A 1 96 ? 0.690 11.500 1.497 1.00 95.31 96 LYS A O 1
ATOM 763 N N . GLN A 1 97 ? 0.335 11.033 -0.652 1.00 94.88 97 GLN A N 1
ATOM 764 C CA . GLN A 1 97 ? -0.393 9.808 -0.371 1.00 94.88 97 GLN A CA 1
ATOM 765 C C . GLN A 1 97 ? 0.618 8.679 -0.187 1.00 94.88 97 GLN A C 1
ATOM 767 O O . GLN A 1 97 ? 1.345 8.359 -1.117 1.00 94.88 97 GLN A O 1
ATOM 772 N N . ASN A 1 98 ? 0.606 8.049 0.981 1.00 96.31 98 ASN A N 1
ATOM 773 C CA . ASN A 1 98 ? 1.480 6.925 1.294 1.00 96.31 98 ASN A CA 1
ATOM 774 C C . ASN A 1 98 ? 0.819 5.618 0.872 1.00 96.31 98 ASN A C 1
ATOM 776 O O . ASN A 1 98 ? -0.316 5.349 1.282 1.00 96.31 98 ASN A O 1
ATOM 780 N N . VAL A 1 99 ? 1.569 4.752 0.198 1.00 97.25 99 VAL A N 1
ATOM 781 C CA . VAL A 1 99 ? 1.285 3.316 0.101 1.00 97.25 99 VAL A CA 1
ATOM 782 C C . VAL A 1 99 ? 2.428 2.555 0.752 1.00 97.25 99 VAL A C 1
ATOM 784 O O . VAL A 1 99 ? 3.447 2.325 0.125 1.00 97.25 99 VAL A O 1
ATOM 787 N N . GLY A 1 100 ? 2.254 2.098 1.989 1.00 95.75 100 GLY A N 1
ATOM 788 C CA . GLY A 1 100 ? 3.301 1.340 2.683 1.00 95.75 100 GLY A CA 1
ATOM 789 C C . GLY A 1 100 ? 2.936 -0.130 2.854 1.00 95.75 100 GLY A C 1
ATOM 790 O O . GLY A 1 100 ? 1.756 -0.470 2.961 1.00 95.75 100 GLY A O 1
ATOM 791 N N . ILE A 1 101 ? 3.932 -1.014 2.918 1.00 94.69 101 ILE A N 1
ATOM 792 C CA . ILE A 1 101 ? 3.719 -2.409 3.323 1.00 94.69 101 ILE A CA 1
ATOM 793 C C . ILE A 1 101 ? 3.788 -2.543 4.836 1.00 94.69 101 ILE A C 1
ATOM 795 O O . ILE A 1 101 ? 4.807 -2.233 5.454 1.00 94.69 101 ILE A O 1
ATOM 799 N N . TYR A 1 102 ? 2.731 -3.106 5.421 1.00 94.31 102 TYR A N 1
ATOM 800 C CA . TYR A 1 102 ? 2.660 -3.345 6.856 1.00 94.31 102 TYR A CA 1
ATOM 801 C C . TYR A 1 102 ? 2.168 -4.748 7.174 1.00 94.31 102 TYR A C 1
ATOM 803 O O . TYR A 1 102 ? 1.274 -5.300 6.527 1.00 94.31 102 TYR A O 1
ATOM 811 N N . ARG A 1 103 ? 2.736 -5.288 8.253 1.00 93.50 103 ARG A N 1
ATOM 812 C CA . ARG A 1 103 ? 2.228 -6.478 8.918 1.00 93.50 103 ARG A CA 1
ATOM 813 C C . ARG A 1 103 ? 1.165 -6.057 9.930 1.00 93.50 103 ARG A C 1
ATOM 815 O O . ARG A 1 103 ? 1.409 -5.174 10.751 1.00 93.50 103 ARG A O 1
ATOM 822 N N . MET A 1 104 ? -0.002 -6.695 9.879 1.00 96.06 104 MET A N 1
ATOM 823 C CA . MET A 1 104 ? -1.139 -6.363 10.741 1.00 96.06 104 MET A CA 1
ATOM 824 C C . MET A 1 104 ? -1.640 -7.591 11.495 1.00 96.06 104 MET A C 1
ATOM 826 O O . MET A 1 104 ? -1.965 -8.604 10.878 1.00 96.06 104 MET A O 1
ATOM 830 N N . GLU A 1 105 ? -1.708 -7.513 12.823 1.00 96.56 105 GLU A N 1
ATOM 831 C CA . GLU A 1 105 ? -2.220 -8.595 13.673 1.00 96.56 105 GLU A CA 1
ATOM 832 C C . GLU A 1 105 ? -3.751 -8.547 13.727 1.00 96.56 105 GLU A C 1
ATOM 834 O O . GLU A 1 105 ? -4.332 -7.497 13.999 1.00 96.56 105 GLU A O 1
ATOM 839 N N . VAL A 1 106 ? -4.429 -9.677 13.544 1.00 97.31 106 VAL A N 1
ATOM 840 C CA . VAL A 1 106 ? -5.877 -9.782 13.767 1.00 97.31 106 VAL A CA 1
ATOM 841 C C . VAL A 1 106 ? -6.156 -9.822 15.268 1.00 97.31 106 VAL A C 1
ATOM 843 O O . VAL A 1 106 ? -5.808 -10.782 15.950 1.00 97.31 106 VAL A O 1
ATOM 846 N N . LYS A 1 107 ? -6.817 -8.781 15.789 1.00 97.19 107 LYS A N 1
ATOM 847 C CA . LYS A 1 107 ? -7.169 -8.641 17.216 1.00 97.19 107 LYS A CA 1
ATOM 848 C C . LYS A 1 107 ? -8.641 -8.945 17.511 1.00 97.19 107 LYS A C 1
ATOM 850 O O . LYS A 1 107 ? -9.0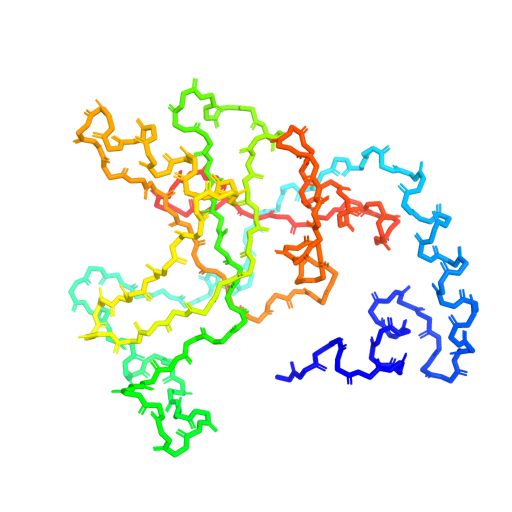44 -8.930 18.670 1.00 97.19 107 LYS A O 1
ATOM 855 N N . GLY A 1 108 ? -9.460 -9.173 16.486 1.00 96.94 108 GLY A N 1
ATOM 856 C CA . GLY A 1 108 ? -10.881 -9.490 16.620 1.00 96.94 108 GLY A CA 1
ATOM 857 C C . GLY A 1 108 ? -11.615 -9.443 15.282 1.00 96.94 108 GLY A C 1
ATOM 858 O O . GLY A 1 108 ? -11.008 -9.171 14.250 1.00 96.94 108 GLY A O 1
ATOM 859 N N . LYS A 1 109 ? -12.936 -9.671 15.302 1.00 97.38 109 LYS A N 1
ATOM 860 C CA . LYS A 1 109 ? -13.771 -9.787 14.087 1.00 97.38 109 LYS A CA 1
ATOM 861 C C . LYS A 1 109 ? -13.676 -8.585 13.142 1.00 97.38 109 LYS A C 1
ATOM 863 O O . LYS A 1 109 ? -13.811 -8.755 11.941 1.00 97.38 109 LYS A O 1
ATOM 868 N N . ARG A 1 110 ? -13.445 -7.389 13.688 1.00 96.94 110 ARG A N 1
ATOM 869 C CA . ARG A 1 110 ? -13.354 -6.111 12.959 1.00 96.94 110 ARG A CA 1
ATOM 870 C C . ARG A 1 110 ? -12.193 -5.249 13.455 1.00 96.94 110 ARG A C 1
ATOM 872 O O . ARG A 1 110 ? -12.288 -4.028 13.468 1.00 96.94 110 ARG A O 1
ATOM 879 N N . LYS A 1 111 ? -11.141 -5.878 13.990 1.00 97.31 111 LYS A N 1
ATOM 880 C CA . LYS A 1 111 ? -10.043 -5.160 14.644 1.00 97.31 111 LYS A CA 1
ATOM 881 C C . LYS A 1 111 ? -8.700 -5.723 14.215 1.00 97.31 111 LYS A C 1
ATOM 883 O O . LYS A 1 111 ? -8.436 -6.910 14.402 1.00 97.31 111 LYS A O 1
ATOM 888 N N . LEU A 1 112 ? -7.854 -4.842 13.697 1.00 97.56 112 LEU A N 1
ATOM 889 C CA . LEU A 1 112 ? -6.463 -5.110 13.360 1.00 97.56 112 LEU A CA 1
ATOM 890 C C . LEU A 1 112 ? -5.556 -4.259 14.254 1.00 97.56 112 LEU A C 1
ATOM 892 O O . LEU A 1 112 ? -5.939 -3.172 14.682 1.00 97.56 112 LEU A O 1
ATOM 896 N N . GLY A 1 113 ? -4.369 -4.771 14.553 1.00 96.69 113 GLY A N 1
ATOM 897 C CA . GLY A 1 113 ? -3.274 -4.022 15.155 1.00 96.69 113 GLY A CA 1
ATOM 898 C C . GLY A 1 113 ? -2.212 -3.748 14.101 1.00 96.69 113 GLY A C 1
ATOM 899 O O . GLY A 1 113 ? -1.799 -4.669 13.400 1.00 96.69 113 GLY A O 1
ATOM 900 N N . LEU A 1 114 ? -1.769 -2.500 14.000 1.00 95.19 114 LEU A N 1
ATOM 901 C CA . LEU A 1 114 ? -0.675 -2.068 13.135 1.00 95.19 114 LEU A CA 1
ATOM 902 C C . LEU A 1 114 ? 0.327 -1.297 13.988 1.00 95.19 114 LEU A C 1
ATOM 904 O O . LEU A 1 114 ? -0.070 -0.509 14.843 1.00 95.19 114 LEU A O 1
ATOM 908 N N . GLN A 1 115 ? 1.616 -1.533 13.756 1.00 94.31 115 GLN A N 1
ATOM 909 C CA . GLN A 1 115 ? 2.687 -0.765 14.378 1.00 94.31 115 GLN A CA 1
ATOM 910 C C . GLN A 1 115 ? 3.268 0.209 13.345 1.00 94.31 115 GLN A C 1
ATOM 912 O O . GLN A 1 115 ? 3.993 -0.228 12.446 1.00 94.31 115 GLN A O 1
ATOM 917 N N . PRO A 1 116 ? 2.978 1.514 13.451 1.00 92.75 116 PRO A N 1
ATOM 918 C CA . PRO A 1 116 ? 3.582 2.510 12.586 1.00 92.75 116 PRO A CA 1
ATOM 919 C C . PRO A 1 116 ? 4.959 2.884 13.152 1.00 92.75 116 PRO A C 1
ATOM 921 O O . PRO A 1 116 ? 5.078 3.362 14.280 1.00 92.75 116 PRO A O 1
ATOM 924 N N . VAL A 1 117 ? 6.026 2.631 12.393 1.00 92.75 117 VAL A N 1
ATOM 925 C CA . VAL A 1 117 ? 7.378 3.057 12.786 1.00 92.75 117 VAL A CA 1
ATOM 926 C C . VAL A 1 117 ? 7.487 4.572 12.555 1.00 92.75 117 VAL A C 1
ATOM 928 O O . VAL A 1 117 ? 7.160 5.000 11.451 1.00 92.75 117 VAL A O 1
ATOM 931 N N . PRO A 1 118 ? 7.969 5.385 13.520 1.00 91.69 118 PRO A N 1
ATOM 932 C CA . PRO A 1 118 ? 7.889 6.855 13.459 1.00 91.69 118 PRO A CA 1
ATOM 933 C C . PRO A 1 118 ? 8.478 7.523 12.210 1.00 91.69 118 PRO A C 1
ATOM 935 O O . PRO A 1 118 ? 8.081 8.626 11.859 1.00 91.69 118 PRO A O 1
ATOM 938 N N . MET A 1 119 ? 9.438 6.869 11.554 1.00 89.12 119 MET A N 1
ATOM 939 C CA . MET A 1 119 ? 10.096 7.368 10.343 1.00 89.12 119 MET A CA 1
ATOM 940 C C . MET A 1 119 ? 9.324 7.088 9.046 1.00 89.12 119 MET A C 1
ATOM 942 O O . MET A 1 119 ? 9.757 7.544 7.997 1.00 89.12 119 MET A O 1
ATOM 946 N N . HIS A 1 120 ? 8.245 6.301 9.092 1.00 94.38 120 HIS A N 1
ATOM 947 C CA . HIS A 1 120 ? 7.421 5.990 7.923 1.00 94.38 120 HIS A CA 1
ATOM 948 C C . HIS A 1 120 ? 6.267 6.983 7.792 1.00 94.38 120 HIS A C 1
ATOM 950 O O . HIS A 1 120 ? 5.694 7.418 8.793 1.00 94.38 120 HIS A O 1
ATOM 956 N N . ASP A 1 121 ? 5.853 7.252 6.560 1.00 96.12 121 ASP A N 1
ATOM 957 C CA . ASP A 1 121 ? 4.879 8.300 6.254 1.00 96.12 121 ASP A CA 1
ATOM 958 C C . ASP A 1 121 ? 3.523 8.079 6.937 1.00 96.12 121 ASP A C 1
ATOM 960 O O . ASP A 1 121 ? 2.943 9.031 7.456 1.00 96.12 121 ASP A O 1
ATOM 964 N N . ILE A 1 122 ? 3.053 6.828 7.073 1.00 96.62 122 ILE A N 1
ATOM 965 C CA . ILE A 1 122 ? 1.828 6.530 7.842 1.00 96.62 122 ILE A CA 1
ATOM 966 C C . ILE A 1 122 ? 1.912 6.993 9.304 1.00 96.62 122 ILE A C 1
ATOM 968 O O . ILE A 1 122 ? 0.902 7.392 9.874 1.00 96.62 122 ILE A O 1
ATOM 972 N N . ALA A 1 123 ? 3.095 6.938 9.926 1.00 96.94 123 ALA A N 1
ATOM 973 C CA . ALA A 1 123 ? 3.280 7.363 11.309 1.00 96.94 123 ALA A CA 1
ATOM 974 C C . ALA A 1 123 ? 3.237 8.887 11.413 1.00 96.94 123 ALA A C 1
ATOM 976 O O . ALA A 1 123 ? 2.643 9.419 12.346 1.00 96.94 123 ALA A O 1
ATOM 977 N N . LEU A 1 124 ? 3.802 9.585 10.422 1.00 96.94 124 LEU A N 1
ATOM 978 C CA . LEU A 1 124 ? 3.693 11.037 10.301 1.00 96.94 124 LEU A CA 1
ATOM 979 C C . LEU A 1 124 ? 2.234 11.462 10.084 1.00 96.94 124 LEU A C 1
ATOM 981 O O . LEU A 1 124 ? 1.770 12.407 10.716 1.00 96.94 124 LEU A O 1
ATOM 985 N N . HIS A 1 125 ? 1.496 10.754 9.225 1.00 97.69 125 HIS A N 1
ATOM 986 C CA . HIS A 1 125 ? 0.069 10.998 9.000 1.00 97.69 125 HIS A CA 1
ATOM 987 C C . HIS A 1 125 ? -0.755 10.740 10.261 1.00 97.69 125 HIS A C 1
ATOM 989 O O . HIS A 1 125 ? -1.599 11.562 10.610 1.00 97.69 125 HIS A O 1
ATOM 995 N N . LEU A 1 126 ? -0.481 9.638 10.965 1.00 98.06 126 LEU A N 1
ATOM 996 C CA . LEU A 1 126 ? -1.166 9.295 12.208 1.00 98.06 126 LEU A CA 1
ATOM 997 C C . LEU A 1 126 ? -0.906 10.354 13.276 1.00 98.06 126 LEU A C 1
ATOM 999 O O . LEU A 1 126 ? -1.855 10.844 13.870 1.00 98.06 126 LEU A O 1
ATOM 1003 N N . HIS A 1 127 ? 0.349 10.767 13.451 1.00 97.56 127 HIS A N 1
ATOM 1004 C CA . HIS A 1 127 ? 0.713 11.795 14.418 1.00 97.56 127 HIS A CA 1
ATOM 1005 C C . HIS A 1 127 ? -0.037 13.112 14.169 1.00 97.56 127 HIS A C 1
ATOM 1007 O O . HIS A 1 127 ? -0.646 13.658 15.083 1.00 97.56 127 HIS A O 1
ATOM 1013 N N . LYS A 1 128 ? -0.078 13.584 12.916 1.00 97.62 128 LYS A N 1
ATOM 1014 C CA . LYS A 1 128 ? -0.828 14.794 12.537 1.00 97.62 128 LYS A CA 1
ATOM 1015 C C . LYS A 1 128 ? -2.339 14.663 12.778 1.00 97.62 128 LYS A C 1
ATOM 1017 O O . LYS A 1 128 ? -2.994 15.652 13.099 1.00 97.62 128 LYS A O 1
ATOM 1022 N N . ALA A 1 129 ? -2.912 13.472 12.581 1.00 97.81 129 ALA A N 1
ATOM 1023 C CA . ALA A 1 129 ? -4.324 13.211 12.866 1.00 97.81 129 ALA A CA 1
ATOM 1024 C C . ALA A 1 129 ? -4.592 13.212 14.383 1.00 97.81 129 ALA A C 1
ATOM 1026 O O . ALA A 1 129 ? -5.521 13.871 14.851 1.00 97.81 129 ALA A O 1
ATOM 1027 N N . GLU A 1 130 ? -3.718 12.571 15.164 1.00 97.38 130 GLU A N 1
ATOM 1028 C CA . GLU A 1 130 ? -3.775 12.545 16.629 1.00 97.38 130 GLU A CA 1
ATOM 1029 C C . GLU A 1 130 ? -3.664 13.949 17.238 1.00 97.38 130 GLU A C 1
ATOM 1031 O O . GLU A 1 130 ? -4.423 14.277 18.150 1.00 97.38 130 GLU A O 1
ATOM 1036 N N . GLU A 1 131 ? -2.793 14.816 16.705 1.00 98.00 131 GLU A N 1
ATOM 1037 C CA . GLU A 1 131 ? -2.680 16.225 17.124 1.00 98.00 131 GLU A CA 1
ATOM 1038 C C . GLU A 1 131 ? -3.987 17.014 16.944 1.00 98.00 131 GLU A C 1
ATOM 1040 O O . GLU A 1 131 ? -4.222 18.008 17.634 1.00 98.00 131 GLU A O 1
ATOM 1045 N N . ARG A 1 132 ? -4.861 16.559 16.043 1.00 97.25 132 ARG A N 1
ATOM 1046 C CA . ARG A 1 132 ? -6.182 17.143 15.785 1.00 97.25 132 ARG A CA 1
ATOM 1047 C C . ARG A 1 132 ? -7.313 16.427 16.524 1.00 97.25 132 ARG A C 1
ATOM 1049 O O . ARG A 1 132 ? -8.452 16.880 16.457 1.00 97.25 132 ARG A O 1
ATOM 1056 N N . GLY A 1 133 ? -7.017 15.337 17.234 1.00 97.75 133 GLY A N 1
ATOM 1057 C CA . GLY A 1 133 ? -8.026 14.489 17.869 1.00 97.75 133 GLY A CA 1
ATOM 1058 C C . GLY A 1 133 ? -8.901 13.737 16.863 1.00 97.75 133 GLY A C 1
ATOM 1059 O O . GLY A 1 133 ? -10.063 13.461 17.154 1.00 97.75 133 GLY A O 1
ATOM 1060 N N . GLU A 1 134 ? -8.363 13.444 15.679 1.00 97.25 134 GLU A N 1
ATOM 1061 C CA . GLU A 1 134 ? -9.062 12.768 14.589 1.00 97.25 134 GLU A CA 1
ATOM 1062 C C . GLU A 1 134 ? -8.481 11.371 14.349 1.00 97.25 134 GLU A C 1
ATOM 1064 O O . GLU A 1 134 ? -7.280 11.139 14.500 1.00 97.25 134 GLU A O 1
ATOM 1069 N N . ASP A 1 135 ? -9.332 10.442 13.916 1.00 96.94 135 ASP A N 1
ATOM 1070 C CA . ASP A 1 135 ? -8.873 9.152 13.406 1.00 96.94 135 ASP A CA 1
ATOM 1071 C C . ASP A 1 135 ? -8.248 9.340 12.016 1.00 96.94 135 ASP A C 1
ATOM 1073 O O . ASP A 1 135 ? -8.807 10.040 11.170 1.00 96.94 135 ASP A O 1
ATOM 1077 N N . LEU A 1 136 ? -7.122 8.672 11.739 1.00 97.19 136 LEU A N 1
ATOM 1078 C CA . LEU A 1 136 ? -6.527 8.654 10.399 1.00 97.19 136 LEU A CA 1
ATOM 1079 C C . LEU A 1 136 ? -7.305 7.694 9.477 1.00 97.19 136 LEU A C 1
ATOM 1081 O O . LEU A 1 136 ? -7.273 6.479 9.709 1.00 97.19 136 LEU A O 1
ATOM 1085 N N . PRO A 1 137 ? -7.932 8.170 8.384 1.00 96.88 137 PRO A N 1
ATOM 1086 C CA . PRO A 1 137 ? -8.564 7.283 7.416 1.00 96.88 137 PRO A CA 1
ATOM 1087 C C . PRO A 1 137 ? -7.508 6.478 6.651 1.00 96.88 137 PRO A C 1
ATOM 1089 O O . PRO A 1 137 ? -6.572 7.043 6.081 1.00 96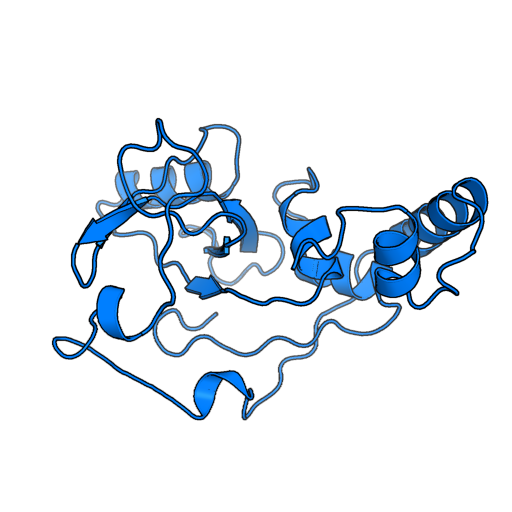.88 137 PRO A O 1
ATOM 1092 N N . ILE A 1 138 ? -7.681 5.155 6.597 1.00 97.25 138 ILE A N 1
ATOM 1093 C CA . ILE A 1 138 ? -6.801 4.248 5.852 1.00 97.25 138 ILE A CA 1
ATOM 1094 C C . ILE A 1 138 ? -7.599 3.278 4.982 1.00 97.25 138 ILE A C 1
ATOM 1096 O O . ILE A 1 138 ? -8.712 2.884 5.331 1.00 97.25 138 ILE A O 1
ATOM 1100 N N . ALA A 1 139 ? -6.997 2.839 3.879 1.00 97.06 139 ALA A N 1
ATOM 1101 C CA . ALA A 1 139 ? -7.465 1.689 3.113 1.00 97.06 139 ALA A CA 1
ATOM 1102 C C . ALA A 1 139 ? -6.410 0.580 3.157 1.00 97.06 139 ALA A C 1
ATOM 1104 O O . ALA A 1 139 ? -5.228 0.832 2.934 1.00 97.06 139 ALA A O 1
ATOM 1105 N N . ILE A 1 140 ? -6.832 -0.648 3.448 1.00 96.81 140 ILE A N 1
ATOM 1106 C CA . ILE A 1 140 ? -5.953 -1.821 3.505 1.00 96.81 140 ILE A CA 1
ATOM 1107 C C . ILE A 1 140 ? -6.253 -2.668 2.277 1.00 96.81 140 ILE A C 1
ATOM 1109 O O . ILE A 1 140 ? -7.376 -3.143 2.115 1.00 96.81 140 ILE A O 1
ATOM 1113 N N . THR A 1 141 ? -5.260 -2.873 1.417 1.00 95.50 141 THR A N 1
ATOM 1114 C CA . THR A 1 141 ? -5.413 -3.662 0.194 1.00 95.50 141 THR A CA 1
ATOM 1115 C C . THR A 1 141 ? -4.555 -4.923 0.251 1.00 95.50 141 THR A C 1
ATOM 1117 O O . THR A 1 141 ? -3.411 -4.917 0.717 1.00 95.50 141 THR A O 1
ATOM 1120 N N . LEU A 1 142 ? -5.125 -6.033 -0.220 1.00 94.38 142 LEU A N 1
ATOM 1121 C CA . LEU A 1 142 ? -4.509 -7.359 -0.248 1.00 94.38 142 LEU A CA 1
ATOM 1122 C C . LEU A 1 142 ? -4.547 -7.909 -1.675 1.00 94.38 142 LEU A C 1
ATOM 1124 O O . LEU A 1 142 ? -5.468 -7.614 -2.430 1.00 94.38 142 LEU A O 1
ATOM 1128 N N . GLY A 1 143 ? -3.566 -8.742 -2.033 1.00 90.75 143 GLY A N 1
ATOM 1129 C CA . GLY A 1 143 ? -3.510 -9.349 -3.371 1.00 90.75 143 GLY A CA 1
ATOM 1130 C C . GLY A 1 143 ? -3.175 -8.351 -4.483 1.00 90.75 143 GLY A C 1
ATOM 1131 O O . GLY A 1 143 ? -3.594 -8.540 -5.620 1.00 90.75 143 GLY A O 1
ATOM 1132 N N . ASN A 1 144 ? -2.446 -7.287 -4.143 1.00 91.50 144 ASN A N 1
ATOM 1133 C CA . ASN A 1 144 ? -2.059 -6.246 -5.084 1.00 91.50 144 ASN A CA 1
ATOM 1134 C C . ASN A 1 144 ? -1.109 -6.755 -6.177 1.00 91.50 144 ASN A C 1
ATOM 1136 O O . ASN A 1 144 ? -0.434 -7.779 -6.035 1.00 91.50 144 ASN A O 1
ATOM 1140 N N . ASP A 1 145 ? -1.019 -5.967 -7.246 1.00 90.38 145 ASP A N 1
ATOM 1141 C CA . ASP A 1 145 ? 0.012 -6.096 -8.269 1.00 90.38 145 ASP A CA 1
ATOM 1142 C C . ASP A 1 145 ? 1.426 -6.145 -7.632 1.00 90.38 145 ASP A C 1
ATOM 1144 O O . ASP A 1 145 ? 1.695 -5.457 -6.634 1.00 90.38 145 ASP A O 1
ATOM 1148 N N . PRO A 1 146 ? 2.354 -6.956 -8.170 1.00 91.50 146 PRO A N 1
ATOM 1149 C CA . PRO A 1 146 ? 3.693 -7.073 -7.601 1.00 91.50 146 PRO A CA 1
ATOM 1150 C C . PRO A 1 146 ? 4.486 -5.759 -7.589 1.00 91.50 146 PRO A C 1
ATOM 1152 O O . PRO A 1 146 ? 5.266 -5.551 -6.661 1.00 91.50 146 PRO A O 1
ATOM 1155 N N . ILE A 1 147 ? 4.286 -4.865 -8.567 1.00 94.12 147 ILE A N 1
ATOM 1156 C CA . ILE A 1 147 ? 5.031 -3.605 -8.660 1.00 94.12 147 ILE A CA 1
ATOM 1157 C C . ILE A 1 147 ? 4.616 -2.646 -7.550 1.00 94.12 147 ILE A C 1
ATOM 1159 O O . ILE A 1 147 ? 5.494 -2.101 -6.891 1.00 94.12 147 ILE A O 1
ATOM 1163 N N . ILE A 1 148 ? 3.318 -2.472 -7.263 1.00 95.06 148 ILE A N 1
ATOM 1164 C CA . ILE A 1 148 ? 2.920 -1.588 -6.149 1.00 95.06 148 ILE A CA 1
ATOM 1165 C C . ILE A 1 148 ? 3.349 -2.157 -4.795 1.00 95.06 148 ILE A C 1
ATOM 1167 O O . ILE A 1 148 ? 3.695 -1.412 -3.885 1.00 95.06 148 ILE A O 1
ATOM 1171 N N . THR A 1 149 ? 3.396 -3.486 -4.677 1.00 93.12 149 THR A N 1
ATOM 1172 C CA . THR A 1 149 ? 3.942 -4.158 -3.492 1.00 93.12 149 THR A CA 1
ATOM 1173 C C . THR A 1 149 ? 5.438 -3.837 -3.354 1.00 93.12 149 THR A C 1
ATOM 1175 O O . THR A 1 149 ? 5.904 -3.470 -2.282 1.00 93.12 149 THR A O 1
ATOM 1178 N N . LEU A 1 150 ? 6.211 -3.899 -4.440 1.00 92.69 150 LEU A N 1
ATOM 1179 C CA . LEU A 1 150 ? 7.617 -3.492 -4.422 1.00 92.69 150 LEU A CA 1
ATOM 1180 C C . LEU A 1 150 ? 7.780 -2.003 -4.064 1.00 92.69 150 LEU A C 1
ATOM 1182 O O . LEU A 1 150 ? 8.628 -1.660 -3.240 1.00 92.69 150 LEU A O 1
ATOM 1186 N N . MET A 1 151 ? 6.951 -1.129 -4.640 1.00 94.88 151 MET A N 1
ATOM 1187 C CA . MET A 1 151 ? 7.006 0.314 -4.385 1.00 94.88 151 MET A CA 1
ATOM 1188 C C . MET A 1 151 ? 6.630 0.677 -2.956 1.00 94.88 151 MET A C 1
ATOM 1190 O O . MET A 1 151 ? 7.336 1.474 -2.355 1.00 94.88 151 MET A O 1
ATOM 1194 N N . GLY A 1 152 ? 5.647 0.012 -2.350 1.00 94.19 152 GLY A N 1
ATOM 1195 C CA . GLY A 1 152 ? 5.314 0.258 -0.945 1.00 94.19 152 GLY A CA 1
ATOM 1196 C C . GLY A 1 152 ? 6.339 -0.249 0.074 1.00 94.19 152 GLY A C 1
ATOM 1197 O O . GLY A 1 152 ? 6.179 -0.026 1.273 1.00 94.19 152 GLY A O 1
ATOM 1198 N N . ALA A 1 153 ? 7.383 -0.949 -0.375 1.00 91.69 153 ALA A N 1
ATOM 1199 C CA . ALA A 1 153 ? 8.566 -1.272 0.425 1.00 91.69 153 ALA A CA 1
ATOM 1200 C C . ALA A 1 153 ? 9.790 -0.412 0.058 1.00 91.69 153 ALA A C 1
ATOM 1202 O O . ALA A 1 153 ? 10.864 -0.591 0.635 1.00 91.69 153 ALA A O 1
ATOM 1203 N N . THR A 1 154 ? 9.658 0.482 -0.921 1.00 92.69 154 THR A N 1
ATOM 1204 C CA . THR A 1 154 ? 10.751 1.302 -1.441 1.00 92.69 154 THR A CA 1
ATOM 1205 C C . THR A 1 154 ? 10.799 2.638 -0.698 1.00 92.69 154 THR A C 1
ATOM 1207 O O . THR A 1 154 ? 9.765 3.282 -0.556 1.00 92.69 154 THR A O 1
ATOM 1210 N N . PRO A 1 155 ? 11.976 3.094 -0.232 1.00 91.44 155 PRO A N 1
ATOM 1211 C CA . PRO A 1 155 ? 12.104 4.358 0.489 1.00 91.44 155 PRO A CA 1
ATOM 1212 C C . PRO A 1 155 ? 12.082 5.549 -0.483 1.00 91.44 155 PRO A C 1
ATOM 1214 O O . PRO A 1 155 ? 13.128 6.111 -0.818 1.00 91.44 155 PRO A O 1
ATOM 1217 N N . LEU A 1 156 ? 10.895 5.905 -0.973 1.00 95.19 156 LEU A N 1
ATOM 1218 C CA . LEU A 1 156 ? 10.676 7.143 -1.718 1.00 95.19 156 LEU A CA 1
ATOM 1219 C C . LEU A 1 156 ? 10.703 8.354 -0.774 1.00 95.19 156 LEU A C 1
ATOM 1221 O O . LEU A 1 156 ? 10.684 8.219 0.451 1.00 95.19 156 LEU A O 1
ATOM 1225 N N . LYS A 1 157 ? 10.813 9.559 -1.338 1.00 95.38 157 LYS A N 1
ATOM 1226 C CA . LYS A 1 157 ? 10.652 10.787 -0.549 1.00 95.38 157 LYS A CA 1
ATOM 1227 C C . LYS A 1 157 ? 9.180 10.982 -0.186 1.00 95.38 157 LYS A C 1
ATOM 1229 O O . LYS A 1 157 ? 8.306 10.575 -0.937 1.00 95.38 157 LYS A O 1
ATOM 1234 N N . TYR A 1 158 ? 8.938 11.711 0.900 1.00 94.88 158 TYR A N 1
ATOM 1235 C CA . TYR A 1 158 ? 7.599 12.012 1.423 1.00 94.88 158 TYR A CA 1
ATOM 1236 C C . TYR A 1 158 ? 6.627 12.646 0.407 1.00 94.88 158 TYR A C 1
ATOM 1238 O O . TYR A 1 158 ? 5.414 12.577 0.569 1.00 94.88 158 TYR A O 1
ATOM 1246 N N . ASP A 1 159 ? 7.155 13.332 -0.608 1.00 94.44 159 ASP A N 1
ATOM 1247 C CA . ASP A 1 159 ? 6.402 14.005 -1.666 1.00 94.44 159 ASP A CA 1
ATOM 1248 C C . ASP A 1 159 ? 6.434 13.254 -3.012 1.00 94.44 159 ASP A C 1
ATOM 1250 O O . ASP A 1 159 ? 6.119 13.835 -4.053 1.00 94.44 159 ASP A O 1
ATOM 1254 N N . GLN A 1 160 ? 6.820 11.975 -3.008 1.00 96.38 160 GLN A N 1
ATOM 1255 C CA . GLN A 1 160 ? 6.857 11.107 -4.182 1.00 96.38 160 GLN A CA 1
ATOM 1256 C C . GLN A 1 160 ? 5.865 9.954 -4.035 1.00 96.38 160 GLN A C 1
ATOM 1258 O O . GLN A 1 160 ? 5.994 9.122 -3.145 1.00 96.38 160 GLN A O 1
ATOM 1263 N N . SER A 1 161 ? 4.923 9.843 -4.973 1.00 97.06 161 SER A N 1
ATOM 1264 C CA . SER A 1 161 ? 3.902 8.799 -4.915 1.00 97.06 161 SER A CA 1
ATOM 1265 C C . SER A 1 161 ? 4.427 7.427 -5.346 1.00 97.06 161 SER A C 1
ATOM 1267 O O . SER A 1 161 ? 4.951 7.265 -6.456 1.00 97.06 161 SER A O 1
ATOM 1269 N N . GLU A 1 162 ? 4.157 6.390 -4.547 1.00 97.75 162 GLU A N 1
ATOM 1270 C CA . GLU A 1 162 ? 4.409 5.001 -4.946 1.00 97.75 162 GLU A CA 1
ATOM 1271 C C . GLU A 1 162 ? 3.589 4.596 -6.173 1.00 97.75 162 GLU A C 1
ATOM 1273 O O . GLU A 1 162 ? 4.055 3.788 -6.974 1.00 97.75 162 GLU A O 1
ATOM 1278 N N . TYR A 1 163 ? 2.386 5.152 -6.358 1.00 97.56 163 TYR A N 1
ATOM 1279 C CA . TYR A 1 163 ? 1.565 4.871 -7.539 1.00 97.56 163 TYR A CA 1
ATOM 1280 C C . TYR A 1 163 ? 2.174 5.460 -8.813 1.00 97.56 163 TYR A C 1
ATOM 1282 O O . TYR A 1 163 ? 2.117 4.820 -9.864 1.00 97.56 163 TYR A O 1
ATOM 1290 N N . GLU A 1 164 ? 2.785 6.644 -8.727 1.00 97.75 164 GLU A N 1
ATOM 1291 C CA . GLU A 1 164 ? 3.460 7.261 -9.872 1.00 97.75 164 GLU A CA 1
ATOM 1292 C C . GLU A 1 164 ? 4.748 6.523 -10.233 1.00 97.75 164 GLU A C 1
ATOM 1294 O O . GLU A 1 164 ? 5.026 6.288 -11.412 1.00 97.75 164 GLU A O 1
ATOM 1299 N N . MET A 1 165 ? 5.510 6.090 -9.225 1.00 97.94 165 MET A N 1
ATOM 1300 C CA . MET A 1 165 ? 6.680 5.239 -9.442 1.00 97.94 165 MET A CA 1
ATOM 1301 C C . MET A 1 165 ? 6.286 3.859 -9.976 1.00 97.94 165 MET A C 1
ATOM 1303 O O . MET A 1 165 ? 6.925 3.336 -10.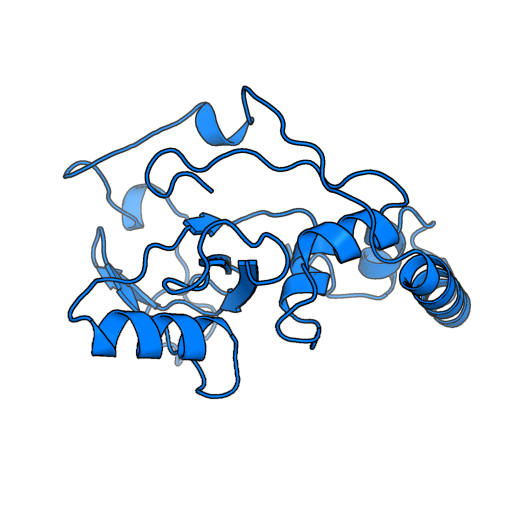888 1.00 97.94 165 MET A O 1
ATOM 1307 N N . ALA A 1 166 ? 5.188 3.282 -9.486 1.00 97.19 166 ALA A N 1
ATOM 1308 C CA . ALA A 1 166 ? 4.659 2.038 -10.025 1.00 97.19 166 ALA A CA 1
ATOM 1309 C C . ALA A 1 166 ? 4.236 2.194 -11.495 1.00 97.19 166 ALA A C 1
ATOM 1311 O O . ALA A 1 166 ? 4.432 1.270 -12.283 1.00 97.19 166 ALA A O 1
ATOM 1312 N N . GLY A 1 167 ? 3.706 3.359 -11.885 1.00 97.44 167 GLY A N 1
ATOM 1313 C CA . GLY A 1 167 ? 3.437 3.694 -13.283 1.00 97.44 167 GLY A CA 1
ATOM 1314 C C . GLY A 1 167 ? 4.712 3.738 -14.133 1.00 97.44 167 GLY A C 1
ATOM 1315 O O . GLY A 1 167 ? 4.747 3.172 -15.227 1.00 97.44 167 GLY A O 1
ATOM 1316 N N . ALA A 1 168 ? 5.787 4.330 -13.604 1.00 97.50 168 ALA A N 1
ATOM 1317 C CA . ALA A 1 168 ? 7.092 4.377 -14.265 1.00 97.50 168 ALA A CA 1
ATOM 1318 C C . ALA A 1 168 ? 7.673 2.967 -14.481 1.00 97.50 168 ALA A C 1
ATOM 1320 O O . ALA A 1 168 ? 8.043 2.609 -15.600 1.00 97.50 168 ALA A O 1
ATOM 1321 N N . LEU A 1 169 ? 7.652 2.117 -13.448 1.00 96.69 169 LEU A N 1
ATOM 1322 C CA . LEU A 1 169 ? 8.125 0.728 -13.524 1.00 96.69 169 LEU A CA 1
ATOM 1323 C C . LEU A 1 169 ? 7.268 -0.182 -14.410 1.00 96.69 169 LEU A C 1
ATOM 1325 O O . LEU A 1 169 ? 7.772 -1.169 -14.951 1.00 96.69 169 LEU A O 1
ATOM 1329 N N . ARG A 1 170 ? 5.984 0.135 -14.579 1.00 94.50 170 ARG A N 1
ATOM 1330 C CA . ARG A 1 170 ? 5.088 -0.550 -15.524 1.00 94.50 170 ARG A CA 1
ATOM 1331 C C . ARG A 1 170 ? 5.159 0.004 -16.942 1.00 94.50 170 ARG A C 1
ATOM 1333 O O . ARG A 1 170 ? 4.499 -0.549 -17.820 1.00 94.50 170 ARG A O 1
ATOM 1340 N N . GLU A 1 171 ? 5.864 1.116 -17.147 1.00 94.81 171 GLU A N 1
ATOM 1341 C CA . GLU A 1 171 ? 5.893 1.878 -18.404 1.00 94.81 171 GLU A CA 1
ATOM 1342 C C . GLU A 1 171 ? 4.489 2.245 -18.923 1.00 94.81 171 GLU A C 1
ATOM 1344 O O . GLU A 1 171 ? 4.253 2.400 -20.119 1.00 94.81 171 GLU A O 1
ATOM 1349 N N . SER A 1 172 ? 3.526 2.345 -18.006 1.00 96.12 172 SER A N 1
ATOM 1350 C CA . SER A 1 172 ? 2.124 2.640 -18.284 1.00 96.12 172 SER A CA 1
ATOM 1351 C C . SER A 1 172 ? 1.442 3.157 -17.016 1.00 96.12 172 SER A C 1
ATOM 1353 O O . SER A 1 172 ? 1.812 2.727 -15.921 1.00 96.12 172 SER A O 1
ATOM 1355 N N . PRO A 1 173 ? 0.437 4.048 -17.129 1.00 97.62 173 PRO A N 1
ATOM 1356 C CA . PRO A 1 173 ? -0.309 4.547 -15.977 1.00 97.62 173 PRO A CA 1
ATOM 1357 C C . PRO A 1 173 ? -0.772 3.421 -15.048 1.00 97.62 173 PRO A C 1
ATOM 1359 O O . PRO A 1 173 ? -1.407 2.454 -15.484 1.00 97.62 173 PRO A O 1
ATOM 1362 N N . TYR A 1 174 ? -0.450 3.536 -13.758 1.00 97.06 174 TYR A N 1
ATOM 1363 C CA . TYR A 1 174 ? -0.872 2.541 -12.779 1.00 97.06 174 TYR A CA 1
ATOM 1364 C C . TYR A 1 174 ? -2.385 2.676 -12.530 1.00 97.06 174 TYR A C 1
ATOM 1366 O O . TYR A 1 174 ? -2.838 3.766 -12.174 1.00 97.06 174 TYR A O 1
ATOM 1374 N N . PRO A 1 175 ? -3.190 1.611 -12.702 1.00 96.19 175 PRO A N 1
ATOM 1375 C CA . PRO A 1 175 ? -4.627 1.695 -12.496 1.00 96.19 175 PRO A CA 1
ATOM 1376 C C . PRO A 1 175 ? -4.972 1.721 -11.006 1.00 96.19 175 PRO A C 1
ATOM 1378 O O . PRO A 1 175 ? -4.630 0.803 -10.261 1.00 96.19 175 PRO A O 1
ATOM 1381 N N . ILE A 1 176 ? -5.710 2.743 -10.586 1.00 96.25 176 ILE A N 1
ATOM 1382 C CA . ILE A 1 176 ? -6.233 2.892 -9.225 1.00 96.25 176 ILE A CA 1
ATOM 1383 C C . ILE A 1 176 ? -7.753 3.057 -9.256 1.00 96.25 176 ILE A C 1
ATOM 1385 O O . ILE A 1 176 ? -8.325 3.490 -10.255 1.00 96.25 176 ILE A O 1
ATOM 1389 N N . ALA A 1 177 ? -8.416 2.737 -8.152 1.00 95.88 177 ALA A N 1
ATOM 1390 C CA . ALA A 1 177 ? -9.839 2.985 -7.962 1.00 95.88 177 ALA A CA 1
ATOM 1391 C C . ALA A 1 177 ? -10.055 3.648 -6.604 1.00 95.88 177 ALA A C 1
ATOM 1393 O O . ALA A 1 177 ? -9.299 3.394 -5.670 1.00 95.88 177 ALA A O 1
ATOM 1394 N N . THR A 1 178 ? -11.080 4.489 -6.511 1.00 94.69 178 THR A N 1
ATOM 1395 C CA . THR A 1 178 ? -11.385 5.230 -5.287 1.00 94.69 178 THR A CA 1
ATOM 1396 C C . THR A 1 178 ? -12.003 4.310 -4.238 1.00 94.69 178 THR A C 1
ATOM 1398 O O . THR A 1 178 ? -13.002 3.638 -4.508 1.00 94.69 178 THR A O 1
ATOM 1401 N N . ALA A 1 179 ? -11.439 4.302 -3.033 1.00 93.31 179 ALA A N 1
ATOM 1402 C CA . ALA A 1 179 ? -12.004 3.575 -1.906 1.00 93.31 179 ALA A CA 1
ATOM 1403 C C . ALA A 1 179 ? -13.304 4.252 -1.415 1.00 93.31 179 ALA A C 1
ATOM 1405 O O . ALA A 1 179 ? -13.325 5.467 -1.201 1.00 93.31 179 ALA A O 1
ATOM 1406 N N . PRO A 1 180 ? -14.397 3.496 -1.193 1.00 90.06 180 PRO A N 1
ATOM 1407 C CA . PRO A 1 180 ? -15.726 4.071 -0.969 1.00 90.06 180 PRO A CA 1
ATOM 1408 C C . PRO A 1 180 ? -15.869 4.816 0.364 1.00 90.06 180 PRO A C 1
ATOM 1410 O O . PRO A 1 180 ? -16.683 5.728 0.458 1.00 90.06 180 PRO A O 1
ATOM 1413 N N . LEU A 1 181 ? -15.095 4.439 1.389 1.00 90.38 181 LEU A N 1
ATOM 1414 C CA . LEU A 1 181 ? -15.195 5.028 2.731 1.00 90.38 181 LEU A CA 1
ATOM 1415 C C . LEU A 1 181 ? -14.176 6.139 2.991 1.00 90.38 181 LEU A C 1
ATOM 1417 O O . LEU A 1 181 ? -14.435 7.015 3.808 1.00 90.38 181 LEU A O 1
ATOM 1421 N N . THR A 1 182 ? -13.025 6.107 2.318 1.00 90.88 182 THR A N 1
ATOM 1422 C CA . THR A 1 182 ? -11.961 7.100 2.523 1.00 90.88 182 THR A CA 1
ATOM 1423 C C . THR A 1 182 ? -11.884 8.139 1.408 1.00 90.88 182 THR A C 1
ATOM 1425 O O . THR A 1 182 ? -11.292 9.195 1.605 1.00 90.88 182 THR A O 1
ATOM 1428 N N . GLY A 1 183 ? -12.485 7.871 0.242 1.00 86.88 183 GLY A N 1
ATOM 1429 C CA . GLY A 1 183 ? -12.566 8.812 -0.877 1.00 86.88 183 GLY A CA 1
ATOM 1430 C C . GLY A 1 183 ? -11.286 8.952 -1.704 1.00 86.88 183 GLY A C 1
ATOM 1431 O O . GLY A 1 183 ? -11.254 9.774 -2.623 1.00 86.88 183 GLY A O 1
ATOM 1432 N N . PHE A 1 184 ? -10.251 8.153 -1.426 1.00 82.56 184 PHE A N 1
ATOM 1433 C CA . PHE A 1 184 ? -8.972 8.205 -2.133 1.00 82.56 184 PHE A CA 1
ATOM 1434 C C . PHE A 1 184 ? -8.689 7.039 -3.067 1.00 82.56 184 PHE A C 1
ATOM 1436 O O . PHE A 1 184 ? -9.095 5.904 -2.736 1.00 82.56 184 PHE A O 1
#

pLDDT: mean 94.47, std 5.25, range [49.28, 98.25]

Foldseek 3Di:
DPQPPDQLSLCVLLVHHSPDDSVVSVVLLVVLLVPPFAAADADPDDPVVPDDDDDPRQFCVVVDPWDDPDPPDPATKDQFKFKWFAQPVCRPQQLQIATAGWIWGDPGGPDIDTDDDCPGSVNVSCVNCVVVVHGTDMDIDDPDRVQLSVLNHDPDDSRHHSQRSSCSSNVHHRYDYADPPRRD

Secondary structure (DSSP, 8-state):
--TTSSHHHHHHHTT--TT--HHHHHHHHHHHHTT-----EE-SS-GGGGS---GGG--HHHHS----SSTT-SS-EEEEEEEEEE-TTSTT-GGGEEEEEEEEEEEETTEEEE---TTSHHHHHHHHHHTTT-PPPEEEE-S--HHHHHHTTS---TTS-HHHHHHHHTTSPPEE---TTT--

Sequence (184 aa):
MNTIGSWQNHAISLGLPPDTLVKKQIDEFIRRWDNFPVAPERRANPGWAENSVDGDAINLFDILPLFRLNDGDGGFYLDKACVVSRDPLDPDNFGKQNVGIYRMEVKGKRKLGLQPVPMHDIALHLHKAEERGEDLPIAITLGNDPIITLMGATPLKYDQSEYEMAGALRESPYPIATAPLTGF